Protein AF-A0A382NPD2-F1 (afdb_monomer)

Nearest PDB structures (foldseek):
  1ri6-assembly1_A  TM=6.360E-01  e=8.029E-08  Escherichia coli
  6nau-assembly3_C  TM=6.199E-01  e=8.963E-08  Klebsiella pneumoniae subsp. pneumoniae
  3hfq-assembly2_B  TM=6.779E-01  e=2.059E-06  Lactiplantibacillus plantarum
  7ris-assembly1_A  TM=6.131E-01  e=1.141E-04  Rhodopseudomonas palustris CGA009
  7z6e-assembly3_C  TM=4.929E-01  e=5.319E-04  Caenorhabditis elegans

Structure (mmCIF, N/CA/C/O backbone):
data_AF-A0A382NPD2-F1
#
_entry.id   AF-A0A382NPD2-F1
#
loop_
_atom_site.group_PDB
_atom_site.id
_atom_site.type_symbol
_atom_site.label_atom_id
_atom_site.label_alt_id
_atom_site.label_comp_id
_atom_site.label_asym_id
_atom_site.label_entity_id
_atom_site.label_seq_id
_atom_site.pdbx_PDB_ins_code
_atom_site.Cartn_x
_atom_site.Cartn_y
_atom_site.Cartn_z
_atom_site.occupancy
_atom_site.B_iso_or_equiv
_atom_site.auth_seq_id
_atom_site.auth_comp_id
_atom_site.auth_asym_id
_atom_site.auth_atom_id
_atom_site.pdbx_PDB_model_num
ATOM 1 N N . GLU A 1 1 ? -0.348 -14.320 -13.546 1.00 90.12 1 GLU A N 1
ATOM 2 C CA . GLU A 1 1 ? -1.748 -14.194 -13.097 1.00 90.12 1 GLU A CA 1
ATOM 3 C C . GLU A 1 1 ? -2.179 -15.489 -12.434 1.00 90.12 1 GLU A C 1
ATOM 5 O O . GLU A 1 1 ? -2.033 -16.556 -13.030 1.00 90.12 1 GLU A O 1
ATOM 10 N N . TYR A 1 2 ? -2.687 -15.373 -11.212 1.00 90.50 2 TYR A N 1
ATOM 11 C CA . TYR A 1 2 ? -3.294 -16.459 -10.455 1.00 90.50 2 TYR A CA 1
ATOM 12 C C . TYR A 1 2 ? -4.687 -16.011 -10.015 1.00 90.50 2 TYR A C 1
ATOM 14 O O . TYR A 1 2 ? -4.859 -14.849 -9.654 1.00 90.50 2 TYR A O 1
ATOM 22 N N . SER A 1 3 ? -5.660 -16.918 -10.012 1.00 92.38 3 SER A N 1
ATOM 23 C CA . SER A 1 3 ? -6.970 -16.681 -9.399 1.00 92.38 3 SER A CA 1
ATOM 24 C C . SER A 1 3 ? -7.126 -17.518 -8.138 1.00 92.38 3 SER A C 1
ATOM 26 O O . SER A 1 3 ? -6.886 -18.727 -8.177 1.00 92.38 3 SER A O 1
ATOM 28 N N . LEU 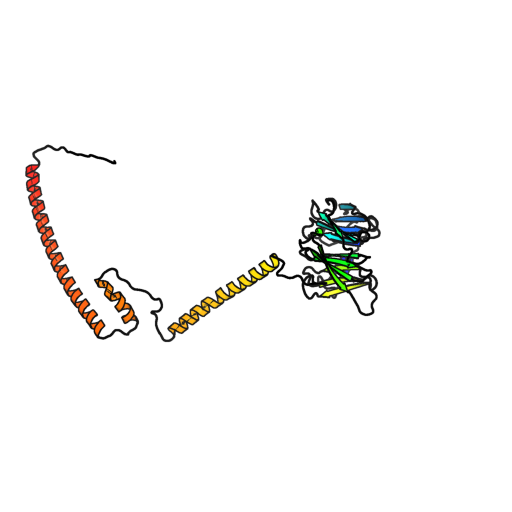A 1 4 ? -7.582 -16.889 -7.057 1.00 92.12 4 LEU A N 1
ATOM 29 C CA . LEU A 1 4 ? -7.992 -17.560 -5.827 1.00 92.12 4 LEU A CA 1
ATOM 30 C C . LEU A 1 4 ? -9.518 -17.692 -5.824 1.00 92.12 4 LEU A C 1
ATOM 32 O O . LEU A 1 4 ? -10.224 -16.738 -6.149 1.00 92.12 4 LEU A O 1
ATOM 36 N N . SER A 1 5 ? -10.036 -18.854 -5.426 1.00 92.75 5 SER A N 1
ATOM 37 C CA . SER A 1 5 ? -11.487 -19.053 -5.263 1.00 92.75 5 SER A CA 1
ATOM 38 C C . SER A 1 5 ? -12.101 -18.236 -4.116 1.00 92.75 5 SER A C 1
ATOM 40 O O . SER A 1 5 ? -13.294 -17.936 -4.153 1.00 92.75 5 SER A O 1
ATOM 42 N N . VAL A 1 6 ? -11.288 -17.850 -3.127 1.00 91.44 6 VAL A N 1
ATOM 43 C CA . VAL A 1 6 ? -11.625 -16.910 -2.051 1.00 91.44 6 VAL A CA 1
ATOM 44 C C . VAL A 1 6 ? -10.492 -15.885 -1.964 1.00 91.44 6 VAL A C 1
ATOM 46 O O . VAL A 1 6 ? -9.323 -16.250 -1.864 1.00 91.44 6 VAL A O 1
ATOM 49 N N . GLY A 1 7 ? -10.815 -14.592 -2.054 1.00 89.44 7 GLY A N 1
ATOM 50 C CA . GLY A 1 7 ? -9.806 -13.528 -2.042 1.00 89.44 7 GLY A CA 1
ATOM 51 C C . GLY A 1 7 ? -9.024 -13.491 -0.726 1.00 89.44 7 GLY A C 1
ATOM 52 O O . GLY A 1 7 ? -9.628 -13.549 0.342 1.00 89.44 7 GLY A O 1
ATOM 53 N N . PHE A 1 8 ? -7.695 -13.370 -0.811 1.00 87.69 8 PHE A N 1
ATOM 54 C CA . PHE A 1 8 ? -6.777 -13.368 0.341 1.00 87.69 8 PHE A CA 1
ATOM 55 C C . PHE A 1 8 ? -6.897 -14.610 1.254 1.00 87.69 8 PHE A C 1
ATOM 57 O O . PHE A 1 8 ? -6.737 -14.517 2.472 1.00 87.69 8 PHE A O 1
ATOM 64 N N . ASP A 1 9 ? -7.179 -15.771 0.660 1.00 89.12 9 ASP A N 1
ATOM 65 C CA . ASP A 1 9 ? -7.129 -17.086 1.304 1.00 89.12 9 ASP A CA 1
ATOM 66 C C . ASP A 1 9 ? -6.344 -18.062 0.412 1.00 89.12 9 ASP A C 1
ATOM 68 O O . ASP A 1 9 ? -6.851 -18.566 -0.600 1.00 89.12 9 ASP A O 1
ATOM 72 N N . LEU A 1 10 ? -5.088 -18.307 0.796 1.00 87.38 10 LEU A N 1
ATOM 73 C CA . LEU A 1 10 ? -4.167 -19.208 0.094 1.00 87.38 10 LEU A CA 1
ATOM 74 C C . LEU A 1 10 ? -4.476 -20.696 0.332 1.00 87.38 10 LEU A C 1
ATOM 76 O O . LEU A 1 10 ? -3.960 -21.542 -0.395 1.00 87.38 10 LEU A O 1
ATOM 80 N N . SER A 1 11 ? -5.341 -21.027 1.300 1.00 89.00 11 SER A N 1
ATOM 81 C CA . SER A 1 11 ? -5.859 -22.390 1.485 1.00 89.00 11 SER A CA 1
ATOM 82 C C . SER A 1 11 ? -7.007 -22.724 0.521 1.00 89.00 11 SER A C 1
ATOM 84 O O . SER A 1 11 ? -7.358 -23.894 0.339 1.00 89.00 11 SER A O 1
ATOM 86 N N . SER A 1 12 ? -7.578 -21.702 -0.125 1.00 89.94 12 SER A N 1
ATOM 87 C CA . SER A 1 12 ? -8.581 -21.853 -1.176 1.00 89.94 12 SER A CA 1
ATOM 88 C C . SER A 1 12 ? -7.957 -22.351 -2.493 1.00 89.94 12 SER A C 1
ATOM 90 O O . SER A 1 12 ? -6.740 -22.424 -2.650 1.00 89.94 12 SER A O 1
ATOM 92 N N . THR A 1 13 ? -8.779 -22.704 -3.485 1.00 93.06 13 THR A N 1
ATOM 93 C CA . THR A 1 13 ? -8.275 -23.142 -4.796 1.00 93.06 13 THR A CA 1
ATOM 94 C C . THR A 1 13 ? -7.518 -22.012 -5.497 1.00 93.06 13 THR A C 1
ATOM 96 O O . THR A 1 13 ? -8.133 -21.070 -6.005 1.00 93.06 13 THR A O 1
ATOM 99 N N . VAL A 1 14 ? -6.192 -22.145 -5.581 1.00 92.38 14 VAL A N 1
ATOM 100 C CA . VAL A 1 14 ? -5.304 -21.300 -6.390 1.00 92.38 14 VAL A CA 1
ATOM 101 C C . VAL A 1 14 ? -5.156 -21.911 -7.785 1.00 92.38 14 VAL A C 1
ATOM 103 O O . VAL A 1 14 ? -4.762 -23.066 -7.929 1.00 92.38 14 VAL A O 1
ATOM 106 N N . THR A 1 15 ? -5.456 -21.142 -8.832 1.00 94.00 15 THR A N 1
ATOM 107 C CA . THR A 1 15 ? -5.275 -21.566 -10.233 1.00 94.00 15 THR A CA 1
ATOM 108 C C . THR A 1 15 ? -4.282 -20.650 -10.936 1.00 94.00 15 THR A C 1
ATOM 110 O O . THR A 1 15 ? -4.496 -19.441 -10.997 1.00 94.00 15 THR A O 1
ATOM 113 N N . ALA A 1 16 ? -3.213 -21.219 -11.497 1.00 93.19 16 ALA A N 1
ATOM 114 C CA . ALA A 1 16 ? -2.320 -20.509 -12.410 1.00 93.19 16 ALA A CA 1
ATOM 115 C C . ALA A 1 16 ? -3.027 -20.310 -13.758 1.00 93.19 16 ALA A C 1
ATOM 117 O O . ALA A 1 16 ? -3.374 -21.290 -14.417 1.00 93.19 16 ALA A O 1
ATOM 118 N N . LEU A 1 17 ? -3.259 -19.056 -14.159 1.00 93.00 17 LEU A N 1
ATOM 119 C CA . LEU A 1 17 ? -4.013 -18.744 -15.378 1.00 93.00 17 LEU A CA 1
ATOM 120 C C . LEU A 1 17 ? -3.091 -18.493 -16.571 1.00 93.00 17 LEU A C 1
ATOM 122 O O . LEU A 1 17 ? -3.205 -19.165 -17.595 1.00 93.00 17 LEU A O 1
ATOM 126 N N . ARG A 1 18 ? -2.169 -17.529 -16.447 1.00 90.19 18 ARG A N 1
ATOM 127 C CA . ARG A 1 18 ? -1.201 -17.177 -17.501 1.00 90.19 18 ARG A CA 1
ATOM 128 C C . ARG A 1 18 ? -0.021 -16.363 -16.971 1.00 90.19 18 ARG A C 1
ATOM 130 O O . ARG A 1 18 ? -0.047 -15.859 -15.844 1.00 90.19 18 ARG A O 1
ATOM 137 N N . LEU A 1 19 ? 0.990 -16.196 -17.818 1.00 89.94 19 LEU A N 1
ATOM 138 C CA . LEU A 1 19 ? 2.183 -15.386 -17.577 1.00 89.94 19 LEU A CA 1
ATOM 139 C C . LEU A 1 19 ? 2.265 -14.260 -18.618 1.00 89.94 19 LEU A C 1
ATOM 141 O O . LEU A 1 19 ? 2.031 -14.507 -19.800 1.00 89.94 19 LEU A O 1
ATOM 145 N N . LEU A 1 20 ? 2.621 -13.051 -18.180 1.00 89.50 20 LEU A N 1
ATOM 146 C CA . LEU A 1 20 ? 3.110 -11.990 -19.059 1.00 89.50 20 LEU A CA 1
ATOM 147 C C . LEU A 1 20 ? 4.633 -12.130 -19.139 1.00 89.50 20 LEU A C 1
ATOM 149 O O . LEU A 1 20 ? 5.322 -11.977 -18.133 1.00 89.50 20 LEU A O 1
ATOM 153 N N . ASP A 1 21 ? 5.146 -12.466 -20.319 1.00 90.12 21 ASP A N 1
ATOM 154 C CA . ASP A 1 21 ? 6.585 -12.504 -20.578 1.00 90.12 21 ASP A CA 1
ATOM 155 C C . ASP A 1 21 ? 7.113 -11.080 -20.801 1.00 90.12 21 ASP A C 1
ATOM 157 O O . ASP A 1 21 ? 6.645 -10.377 -21.696 1.00 90.12 21 ASP A O 1
ATOM 161 N N . VAL A 1 22 ? 8.095 -10.686 -19.989 1.00 93.00 22 VAL A N 1
ATOM 162 C CA . VAL A 1 22 ? 8.752 -9.369 -20.014 1.00 93.00 22 VAL A CA 1
ATOM 163 C C . VAL A 1 22 ? 10.250 -9.456 -20.339 1.00 93.00 22 VAL A C 1
ATOM 165 O O . VAL A 1 22 ? 10.972 -8.477 -20.171 1.00 93.00 22 VAL A O 1
ATOM 168 N N . SER A 1 23 ? 10.746 -10.610 -20.804 1.00 93.25 23 SER A N 1
ATOM 169 C CA . SER A 1 23 ? 12.184 -10.829 -21.065 1.00 93.25 23 SER A CA 1
ATOM 170 C C . SER A 1 23 ? 12.775 -9.911 -22.148 1.00 93.25 23 SER A C 1
ATOM 172 O O . SER A 1 23 ? 13.961 -9.581 -22.098 1.00 93.25 23 SER A O 1
ATOM 174 N N . ASP A 1 24 ? 11.944 -9.427 -23.080 1.00 91.44 24 ASP A N 1
ATOM 175 C CA . ASP A 1 24 ? 12.330 -8.411 -24.073 1.00 91.44 24 ASP A CA 1
ATOM 176 C C . ASP A 1 24 ? 12.556 -7.024 -23.436 1.00 91.44 24 ASP A C 1
ATOM 178 O O . ASP A 1 24 ? 13.234 -6.175 -24.016 1.00 91.44 24 ASP A O 1
ATOM 182 N N . GLN A 1 25 ? 11.960 -6.774 -22.264 1.00 93.75 25 GLN A N 1
ATOM 183 C CA . GLN A 1 25 ? 12.044 -5.518 -21.523 1.00 93.75 25 GLN A CA 1
ATOM 184 C C . GLN A 1 25 ? 13.139 -5.562 -20.453 1.00 93.75 25 GLN A C 1
ATOM 186 O O . GLN A 1 25 ? 13.976 -4.663 -20.424 1.00 93.75 25 GLN A O 1
ATOM 191 N N . ASP A 1 26 ? 13.153 -6.578 -19.585 1.00 95.62 26 ASP A N 1
ATOM 192 C CA . ASP A 1 26 ? 14.136 -6.738 -18.505 1.00 95.62 26 ASP A CA 1
ATOM 193 C C . ASP A 1 26 ? 14.255 -8.217 -18.091 1.00 95.62 26 ASP A C 1
ATOM 195 O O . ASP A 1 26 ? 13.250 -8.889 -17.865 1.00 95.62 26 ASP A O 1
ATOM 199 N N . ASN A 1 27 ? 15.482 -8.732 -17.958 1.00 96.50 27 ASN A N 1
ATOM 200 C CA . ASN A 1 27 ? 15.727 -10.128 -17.555 1.00 96.50 27 ASN A CA 1
ATOM 201 C C . ASN A 1 27 ? 15.839 -10.317 -16.029 1.00 96.50 27 ASN A C 1
ATOM 203 O O . ASN A 1 27 ? 16.164 -11.407 -15.562 1.00 96.50 27 ASN A O 1
ATOM 207 N N . ALA A 1 28 ? 15.608 -9.262 -15.247 1.00 96.00 28 ALA A N 1
ATOM 208 C CA . ALA A 1 28 ? 15.578 -9.271 -13.790 1.00 96.00 28 ALA A CA 1
ATOM 209 C C . ALA A 1 28 ? 14.438 -8.370 -13.254 1.00 96.00 28 ALA A C 1
ATOM 211 O O . ALA A 1 28 ? 14.712 -7.373 -12.574 1.00 96.00 28 ALA A O 1
ATOM 212 N N . PRO A 1 29 ? 13.157 -8.687 -13.534 1.00 96.25 29 PRO A N 1
ATOM 213 C CA . PRO A 1 29 ? 12.037 -8.043 -12.848 1.00 96.25 29 PRO A CA 1
ATOM 214 C C . PRO A 1 29 ? 12.140 -8.259 -11.327 1.00 96.25 29 PRO A C 1
ATOM 216 O O . PRO A 1 29 ? 12.717 -9.247 -10.867 1.00 96.25 29 PRO A O 1
ATOM 219 N N . GLN A 1 30 ? 11.632 -7.315 -10.537 1.00 95.81 30 GLN A N 1
ATOM 220 C CA . GLN A 1 30 ? 11.713 -7.339 -9.067 1.00 95.81 30 GLN A CA 1
ATOM 221 C C . GLN A 1 30 ? 10.355 -7.187 -8.387 1.00 95.81 30 GLN A C 1
ATOM 223 O O . GLN A 1 30 ? 10.093 -7.870 -7.408 1.00 95.81 30 GLN A O 1
ATOM 228 N N . ASP A 1 31 ? 9.494 -6.312 -8.906 1.00 97.12 31 ASP A N 1
ATOM 229 C CA . ASP A 1 31 ? 8.204 -6.001 -8.291 1.00 97.12 31 ASP A CA 1
ATOM 230 C C . ASP A 1 31 ? 7.161 -5.692 -9.369 1.00 97.12 31 ASP A C 1
ATOM 232 O O . ASP A 1 31 ? 7.496 -5.328 -10.504 1.00 97.12 31 ASP A O 1
ATOM 236 N N . VAL A 1 32 ? 5.894 -5.833 -8.994 1.00 96.12 32 VAL A N 1
ATOM 237 C CA . VAL A 1 32 ? 4.730 -5.567 -9.832 1.00 96.12 32 VAL A CA 1
ATOM 238 C C . VAL A 1 32 ? 3.725 -4.718 -9.059 1.00 96.12 32 VAL A C 1
ATOM 240 O O . VAL A 1 32 ? 3.455 -4.945 -7.882 1.00 96.12 32 VAL A O 1
ATOM 243 N N . ALA A 1 33 ? 3.152 -3.727 -9.730 1.00 97.06 33 ALA A N 1
ATOM 244 C CA . ALA A 1 33 ? 2.100 -2.886 -9.180 1.00 97.06 33 ALA A CA 1
ATOM 245 C C . ALA A 1 33 ? 0.977 -2.700 -10.203 1.00 97.06 33 ALA A C 1
ATOM 247 O O . ALA A 1 33 ? 1.165 -2.912 -11.400 1.00 97.06 33 ALA A O 1
ATOM 248 N N . PHE A 1 34 ? -0.182 -2.264 -9.723 1.00 97.12 34 PHE A N 1
ATOM 249 C CA . PHE A 1 34 ? -1.299 -1.827 -10.553 1.00 97.12 34 PHE A CA 1
ATOM 250 C C . PHE A 1 34 ? -1.685 -0.396 -10.177 1.00 97.12 34 PHE A C 1
ATOM 252 O O . PHE A 1 34 ? -1.371 0.068 -9.077 1.00 97.12 34 PHE A O 1
ATOM 259 N N . ASN A 1 35 ? -2.379 0.296 -11.076 1.00 97.94 35 ASN A N 1
ATOM 260 C CA . ASN A 1 35 ? -3.116 1.506 -10.721 1.00 97.94 35 ASN A CA 1
ATOM 261 C C . ASN A 1 35 ? -4.398 1.155 -9.933 1.00 97.94 35 ASN A C 1
ATOM 263 O O . ASN A 1 35 ? -4.765 -0.015 -9.793 1.00 97.94 35 ASN A O 1
ATOM 267 N N . SER A 1 36 ? -5.091 2.170 -9.412 1.00 96.50 36 SER A N 1
ATOM 268 C CA . SER A 1 36 ? -6.242 1.992 -8.512 1.00 96.50 36 SER A CA 1
ATOM 269 C C . SER A 1 36 ? -7.437 1.242 -9.115 1.00 96.50 36 SER A C 1
ATOM 271 O O . SER A 1 36 ? -8.172 0.603 -8.367 1.00 96.50 36 SER A O 1
ATOM 273 N N . ASP A 1 37 ? -7.634 1.290 -10.436 1.00 97.00 37 ASP A N 1
ATOM 274 C CA . ASP A 1 37 ? -8.706 0.565 -11.136 1.00 97.00 37 ASP A CA 1
ATOM 275 C C . ASP A 1 37 ? -8.251 -0.757 -11.784 1.00 97.00 37 ASP A C 1
ATOM 277 O O . ASP A 1 37 ? -9.066 -1.457 -12.383 1.00 97.00 37 ASP A O 1
ATOM 281 N N . GLY A 1 38 ? -6.967 -1.111 -11.669 1.00 96.25 38 GLY A N 1
ATOM 282 C CA . GLY A 1 38 ? -6.400 -2.335 -12.229 1.00 96.25 38 GLY A CA 1
ATOM 283 C C . GLY A 1 38 ? -6.241 -2.356 -13.750 1.00 96.25 38 GLY A C 1
ATOM 284 O O . GLY A 1 38 ? -5.914 -3.415 -14.283 1.00 96.25 38 GLY A O 1
ATOM 285 N N . THR A 1 39 ? -6.473 -1.250 -14.464 1.00 96.25 39 THR A N 1
ATOM 286 C CA . THR A 1 39 ? -6.344 -1.172 -15.935 1.00 96.25 39 THR A CA 1
ATOM 287 C C . THR A 1 39 ? -4.925 -0.884 -16.430 1.00 96.25 39 THR A C 1
ATOM 289 O O . THR A 1 39 ? -4.683 -0.909 -17.634 1.00 96.25 39 THR A O 1
ATOM 292 N N . VAL A 1 40 ? -3.959 -0.651 -15.538 1.00 96.94 40 VAL A N 1
ATOM 293 C CA . VAL A 1 40 ? -2.534 -0.532 -15.878 1.00 96.94 40 VAL A CA 1
ATOM 294 C C . VAL A 1 40 ? -1.709 -1.403 -14.940 1.00 96.94 40 VAL A C 1
ATOM 296 O O . VAL A 1 40 ? -1.822 -1.282 -13.720 1.00 96.94 40 VAL A O 1
ATOM 299 N N . ILE A 1 41 ? -0.849 -2.245 -15.516 1.00 97.12 41 ILE A N 1
ATOM 300 C CA . ILE A 1 41 ? 0.172 -3.015 -14.798 1.00 97.12 41 ILE A CA 1
ATOM 301 C C . ILE A 1 41 ? 1.545 -2.361 -14.982 1.00 97.12 41 ILE A C 1
ATOM 303 O O . ILE A 1 41 ? 1.927 -1.989 -16.092 1.00 97.12 41 ILE A O 1
ATOM 307 N N . PHE A 1 42 ? 2.296 -2.256 -13.889 1.00 98.12 42 PHE A N 1
ATOM 308 C CA . PHE A 1 42 ? 3.659 -1.735 -13.831 1.00 98.12 42 PHE A CA 1
ATOM 309 C C . PHE A 1 42 ? 4.606 -2.855 -13.406 1.00 98.12 42 PHE A C 1
ATOM 311 O O . PHE A 1 42 ? 4.368 -3.494 -12.383 1.00 98.12 42 PHE A O 1
ATOM 318 N N . VAL A 1 43 ? 5.698 -3.066 -14.140 1.00 97.81 43 VAL A N 1
ATOM 319 C CA . VAL A 1 43 ? 6.762 -4.016 -13.779 1.00 97.81 43 VAL A CA 1
ATOM 320 C C . VAL A 1 43 ? 8.066 -3.261 -13.567 1.00 97.81 43 VAL A C 1
ATOM 322 O O . VAL A 1 43 ? 8.507 -2.502 -14.432 1.00 97.81 43 VAL A O 1
ATOM 325 N N . LEU A 1 44 ? 8.692 -3.479 -12.413 1.00 98.31 44 LEU A N 1
ATOM 326 C CA . LEU A 1 44 ? 9.970 -2.885 -12.038 1.00 98.31 44 LEU A CA 1
ATOM 327 C C . LEU A 1 44 ? 11.128 -3.794 -12.470 1.00 98.31 44 LEU A C 1
ATOM 329 O O . LEU A 1 44 ? 11.332 -4.857 -11.887 1.00 98.31 44 LEU A O 1
ATOM 333 N N . GLY A 1 45 ? 11.897 -3.369 -13.471 1.00 97.88 45 GLY A N 1
ATOM 334 C CA . GLY A 1 45 ? 13.083 -4.063 -13.972 1.00 97.88 45 GLY A CA 1
ATOM 335 C C . GLY A 1 45 ? 14.382 -3.586 -13.317 1.00 97.88 45 GLY A C 1
ATOM 336 O O . GLY A 1 45 ? 14.658 -2.382 -13.255 1.00 97.88 45 GLY A O 1
ATOM 337 N N . LYS A 1 46 ? 15.206 -4.522 -12.829 1.00 96.56 46 LYS A N 1
ATOM 338 C CA . LYS A 1 46 ? 16.516 -4.234 -12.218 1.00 96.56 46 LYS A CA 1
ATOM 339 C C . LYS A 1 46 ? 17.638 -4.129 -13.233 1.00 96.56 46 LYS A C 1
ATOM 341 O O . LYS A 1 46 ? 18.529 -3.307 -13.019 1.00 96.56 46 LYS A O 1
ATOM 346 N N . GLN A 1 47 ? 17.632 -4.948 -14.286 1.00 95.88 47 GLN A N 1
ATOM 347 C CA . GLN A 1 47 ? 18.728 -4.996 -15.259 1.00 95.88 47 GLN A CA 1
ATOM 348 C C . GLN A 1 47 ? 18.883 -3.647 -15.969 1.00 95.88 47 GLN A C 1
ATOM 350 O O . GLN A 1 47 ? 19.988 -3.118 -16.070 1.00 95.88 47 GLN A O 1
ATOM 355 N N . ASN A 1 48 ? 17.755 -3.078 -16.387 1.00 95.50 48 ASN A N 1
ATOM 356 C CA . ASN A 1 48 ? 17.646 -1.813 -17.103 1.00 95.50 48 ASN A CA 1
ATOM 357 C C . ASN A 1 48 ? 17.171 -0.660 -16.202 1.00 95.50 48 ASN A C 1
ATOM 359 O O . ASN A 1 48 ? 16.951 0.451 -16.689 1.00 95.50 48 ASN A O 1
ATOM 363 N N . ALA A 1 49 ? 17.024 -0.907 -14.892 1.00 96.38 49 ALA A N 1
ATOM 364 C CA . ALA A 1 49 ? 16.692 0.087 -13.870 1.00 96.38 49 ALA A CA 1
ATOM 365 C C . ALA A 1 49 ? 15.498 0.985 -14.260 1.00 96.38 49 ALA A C 1
ATOM 367 O O . ALA A 1 49 ? 15.570 2.220 -14.196 1.00 96.38 49 ALA A O 1
ATOM 368 N N . SER A 1 50 ? 14.420 0.347 -14.719 1.00 97.81 50 SER A N 1
ATOM 369 C CA . SER A 1 50 ? 13.285 0.992 -15.383 1.00 97.81 50 SER A CA 1
ATOM 370 C C . SER A 1 50 ? 11.952 0.378 -14.960 1.00 97.81 50 SER A C 1
ATOM 372 O O . SER A 1 50 ? 11.878 -0.801 -14.627 1.00 97.81 50 SER A O 1
ATOM 374 N N . ILE A 1 51 ? 10.892 1.183 -14.992 1.00 98.44 51 ILE A N 1
ATOM 375 C CA . ILE A 1 51 ? 9.502 0.731 -14.884 1.00 98.44 51 ILE A CA 1
ATOM 376 C C . ILE A 1 51 ? 8.941 0.591 -16.294 1.00 98.44 51 ILE A C 1
ATOM 378 O O . ILE A 1 51 ? 9.087 1.507 -17.105 1.00 98.44 51 ILE A O 1
ATOM 382 N N . TYR A 1 52 ? 8.279 -0.527 -16.558 1.00 97.88 52 TYR A N 1
ATOM 383 C CA . TYR A 1 52 ? 7.559 -0.804 -17.795 1.00 97.88 52 TYR A CA 1
ATOM 384 C C . TYR A 1 52 ? 6.066 -0.860 -17.487 1.00 97.88 52 TYR A C 1
ATOM 386 O O . TYR A 1 52 ? 5.672 -1.522 -16.526 1.00 97.88 52 TYR A O 1
ATOM 394 N N . SER A 1 53 ? 5.252 -0.162 -18.274 1.00 97.12 53 SER A N 1
ATOM 395 C CA . SER A 1 53 ? 3.811 -0.036 -18.036 1.00 97.12 53 SER A CA 1
ATOM 396 C C . SER A 1 53 ? 3.021 -0.590 -19.215 1.00 97.12 53 SER A C 1
ATOM 398 O O . SER A 1 53 ? 3.280 -0.185 -20.350 1.00 97.12 53 SER A O 1
ATOM 400 N N . TRP A 1 54 ? 2.020 -1.436 -18.959 1.00 95.88 54 TRP A N 1
ATOM 401 C CA . TRP A 1 54 ? 1.088 -1.931 -19.980 1.00 95.88 54 TRP A CA 1
ATOM 402 C C . TRP A 1 54 ? -0.363 -1.620 -19.625 1.00 95.88 54 TRP A C 1
ATOM 404 O O . TRP A 1 54 ? -0.761 -1.751 -18.467 1.00 95.88 54 TRP A O 1
ATOM 414 N N . SER A 1 55 ? -1.160 -1.258 -20.629 1.00 95.00 55 SER A N 1
ATOM 415 C CA . SER A 1 55 ? -2.614 -1.132 -20.489 1.00 95.00 55 SER A CA 1
ATOM 416 C C . SER A 1 55 ? -3.301 -2.496 -20.551 1.00 95.00 55 SER A C 1
ATOM 418 O O . SER A 1 55 ? -2.991 -3.310 -21.419 1.00 95.00 55 SER A O 1
ATOM 420 N N . LEU A 1 56 ? -4.284 -2.712 -19.683 1.00 93.94 56 LEU A N 1
ATOM 421 C CA . LEU A 1 56 ? -5.128 -3.900 -19.627 1.00 93.94 56 LEU A CA 1
ATOM 422 C C . LEU A 1 56 ? -6.539 -3.550 -20.102 1.00 93.94 56 LEU A C 1
ATOM 424 O O . LEU A 1 56 ? -7.142 -2.581 -19.643 1.00 93.94 56 LEU A O 1
ATOM 428 N N . SER A 1 57 ? -7.087 -4.358 -21.013 1.00 92.38 57 SER A N 1
ATOM 429 C CA . SER A 1 57 ? -8.449 -4.151 -21.533 1.00 92.38 57 SER A CA 1
ATOM 430 C C . SER A 1 57 ? -9.544 -4.420 -20.490 1.00 92.38 57 SER A C 1
ATOM 432 O O . SER A 1 57 ? -10.650 -3.894 -20.598 1.00 92.38 57 SER A O 1
ATOM 434 N N . THR A 1 58 ? -9.226 -5.240 -19.485 1.00 93.25 58 THR A N 1
ATOM 435 C CA . THR A 1 58 ? -10.072 -5.602 -18.346 1.00 93.25 58 THR A CA 1
ATOM 436 C C . THR A 1 58 ? -9.214 -5.543 -17.084 1.00 93.25 58 THR A C 1
ATOM 438 O O . THR A 1 58 ? -8.073 -6.002 -17.094 1.00 93.25 58 THR A O 1
ATOM 441 N N . ALA A 1 59 ? -9.746 -4.966 -16.006 1.00 95.00 59 ALA A N 1
ATOM 442 C CA . ALA A 1 59 ? -9.013 -4.763 -14.759 1.00 95.00 59 ALA A CA 1
ATOM 443 C C . ALA A 1 59 ? -8.422 -6.073 -14.204 1.00 95.00 59 ALA A C 1
ATOM 445 O O . ALA A 1 59 ? -9.143 -7.060 -14.050 1.00 95.00 59 ALA A O 1
ATOM 446 N N . TYR A 1 60 ? -7.124 -6.058 -13.886 1.00 91.69 60 TYR A N 1
ATOM 447 C CA . TYR A 1 60 ? -6.334 -7.176 -13.339 1.00 91.69 60 TYR A CA 1
ATOM 448 C C . TYR A 1 60 ? -6.244 -8.456 -14.199 1.00 91.69 60 TYR A C 1
ATOM 450 O O . TYR A 1 60 ? -5.567 -9.405 -13.799 1.00 91.69 60 TYR A O 1
ATOM 458 N N . ASP A 1 61 ? -6.866 -8.494 -15.379 1.00 92.00 61 ASP A N 1
ATOM 459 C CA . ASP A 1 61 ? -6.819 -9.628 -16.305 1.00 92.00 61 ASP A CA 1
ATOM 460 C C . ASP A 1 61 ? -5.690 -9.429 -17.324 1.00 92.00 61 ASP A C 1
ATOM 462 O O . ASP A 1 61 ? -5.660 -8.438 -18.055 1.00 92.00 61 ASP A O 1
ATOM 466 N N . LEU A 1 62 ? -4.762 -10.388 -17.407 1.00 92.00 62 LEU A N 1
ATOM 467 C CA . LEU A 1 62 ? -3.687 -10.367 -18.401 1.00 92.00 62 LEU A CA 1
ATOM 468 C C . LEU A 1 62 ? -4.114 -11.012 -19.733 1.00 92.00 62 LEU A C 1
ATOM 470 O O . LEU A 1 62 ? -3.272 -11.262 -20.602 1.00 92.00 62 LEU A O 1
ATOM 474 N N . SER A 1 63 ? -5.403 -11.329 -19.920 1.00 87.75 63 SER A N 1
ATOM 475 C CA . SER A 1 63 ? -5.915 -11.850 -21.188 1.00 87.75 63 SER A CA 1
ATOM 476 C C . SER A 1 63 ? -5.710 -10.846 -22.326 1.00 87.75 63 SER A C 1
ATOM 478 O O . SER A 1 63 ? -6.038 -9.666 -22.238 1.00 87.75 63 SER A O 1
ATOM 480 N N . GLY A 1 64 ? -5.111 -11.329 -23.416 1.00 80.19 64 GLY A N 1
ATOM 481 C CA . GLY A 1 64 ? -4.849 -10.515 -24.603 1.00 80.19 64 GLY A CA 1
ATOM 482 C C . GLY A 1 64 ? -3.711 -9.497 -24.480 1.00 80.19 64 GLY A C 1
ATOM 483 O O . GLY A 1 64 ? -3.455 -8.826 -25.471 1.00 80.19 64 GLY A O 1
ATOM 484 N N . VAL A 1 65 ? -3.003 -9.399 -23.345 1.00 87.00 65 VAL A N 1
ATOM 485 C CA . VAL A 1 65 ? -1.877 -8.459 -23.202 1.00 87.00 65 VAL A CA 1
ATOM 486 C C . VAL A 1 65 ? -0.720 -8.866 -24.109 1.00 87.00 65 VAL A C 1
ATOM 488 O O . VAL A 1 65 ? -0.063 -9.892 -23.917 1.00 87.00 65 VAL A O 1
ATOM 491 N N . HIS A 1 66 ? -0.434 -8.024 -25.090 1.00 81.25 66 HIS A N 1
ATOM 492 C CA . HIS A 1 66 ? 0.690 -8.138 -25.996 1.00 81.25 66 HIS A CA 1
ATOM 493 C C . HIS A 1 66 ? 1.858 -7.288 -25.491 1.00 81.25 66 HIS A C 1
ATOM 495 O O . HIS A 1 66 ? 1.834 -6.060 -25.585 1.00 81.25 66 HIS A O 1
ATOM 501 N N . LYS A 1 67 ? 2.938 -7.959 -25.057 1.00 74.12 67 LYS A N 1
ATOM 502 C CA . LYS A 1 67 ? 4.153 -7.349 -24.474 1.00 74.12 67 LYS A CA 1
ATOM 503 C C . LYS A 1 67 ? 4.765 -6.172 -25.253 1.00 74.12 67 LYS A C 1
ATOM 505 O O . LYS A 1 67 ? 5.458 -5.356 -24.654 1.00 74.12 67 LYS A O 1
ATOM 510 N N . THR A 1 68 ? 4.504 -6.053 -26.557 1.00 76.00 68 THR A N 1
ATOM 511 C CA . THR A 1 68 ? 4.959 -4.930 -27.398 1.00 76.00 68 THR A CA 1
ATOM 512 C C . THR A 1 68 ? 3.860 -3.916 -27.727 1.00 76.00 68 THR A C 1
ATOM 514 O O . THR A 1 68 ? 4.142 -2.723 -27.737 1.00 76.00 68 THR A O 1
ATOM 517 N N . ASN A 1 69 ? 2.632 -4.360 -28.022 1.00 80.31 69 ASN A N 1
ATOM 518 C CA . ASN A 1 69 ? 1.581 -3.473 -28.544 1.00 80.31 69 ASN A CA 1
ATOM 519 C C . ASN A 1 69 ? 0.874 -2.685 -27.437 1.00 80.31 69 ASN A C 1
ATOM 521 O O . ASN A 1 69 ? 0.481 -1.547 -27.673 1.00 80.31 69 ASN A O 1
ATOM 525 N N . ASP A 1 70 ? 0.745 -3.281 -26.251 1.00 86.75 70 ASP A N 1
ATOM 526 C CA . ASP A 1 70 ? 0.056 -2.671 -25.110 1.00 86.75 70 ASP A CA 1
ATOM 527 C C . ASP A 1 70 ? 1.034 -1.981 -24.144 1.00 86.75 70 ASP A C 1
ATOM 529 O O . ASP A 1 70 ? 0.623 -1.502 -23.090 1.00 86.75 70 ASP A O 1
ATOM 533 N N . LEU A 1 71 ? 2.332 -1.939 -24.483 1.00 91.81 71 LEU A N 1
ATOM 534 C CA . LEU A 1 71 ? 3.360 -1.215 -23.732 1.00 91.81 71 LEU A CA 1
ATOM 535 C C . LEU A 1 71 ? 3.142 0.291 -23.923 1.00 91.81 71 LEU A C 1
ATOM 537 O O . LEU A 1 71 ? 3.425 0.835 -24.991 1.00 91.81 71 LEU A O 1
ATOM 541 N N . ILE A 1 72 ? 2.668 0.967 -22.879 1.00 93.69 72 ILE A N 1
ATOM 542 C CA . ILE A 1 72 ? 2.336 2.397 -22.923 1.00 93.69 72 ILE A CA 1
ATOM 543 C C . ILE A 1 72 ? 3.498 3.299 -22.490 1.00 93.69 72 ILE A C 1
ATOM 545 O O . ILE A 1 72 ? 3.571 4.442 -22.938 1.00 93.69 72 ILE A O 1
ATOM 549 N N . ALA A 1 73 ? 4.422 2.812 -21.651 1.00 94.50 73 ALA A N 1
ATOM 550 C CA . ALA A 1 73 ? 5.573 3.596 -21.197 1.00 94.50 73 ALA A CA 1
ATOM 551 C C . ALA A 1 73 ? 6.763 2.737 -20.735 1.00 94.50 73 ALA A C 1
ATOM 553 O O . ALA A 1 73 ? 6.590 1.659 -20.169 1.00 94.50 73 ALA A O 1
ATOM 554 N N . THR A 1 74 ? 7.969 3.298 -20.887 1.00 96.69 74 THR A N 1
ATOM 555 C CA . THR A 1 74 ? 9.203 2.841 -20.230 1.00 96.69 74 THR A CA 1
ATOM 556 C C . THR A 1 74 ? 9.833 4.029 -19.511 1.00 96.69 74 THR A C 1
ATOM 558 O O . THR A 1 74 ? 10.178 5.027 -20.144 1.00 96.69 74 THR A O 1
ATOM 561 N N . THR A 1 75 ? 10.004 3.932 -18.195 1.00 97.50 75 THR A N 1
ATOM 562 C CA . THR A 1 75 ? 10.497 5.022 -17.345 1.00 97.50 75 THR A CA 1
ATOM 563 C C . THR A 1 75 ? 11.752 4.605 -16.592 1.00 97.50 75 THR A C 1
ATOM 565 O O . THR A 1 75 ? 11.680 3.804 -15.664 1.00 97.50 75 THR A O 1
ATOM 568 N N . ALA A 1 76 ? 12.894 5.218 -16.907 1.00 97.31 76 ALA A N 1
ATOM 569 C CA . ALA A 1 76 ? 14.115 5.042 -16.123 1.00 97.31 76 ALA A CA 1
ATOM 570 C C . ALA A 1 76 ? 13.944 5.592 -14.693 1.00 97.31 76 ALA A C 1
ATOM 572 O O . ALA A 1 76 ? 13.468 6.721 -14.504 1.00 97.31 76 ALA A O 1
ATOM 573 N N . ILE A 1 77 ? 14.358 4.800 -13.699 1.00 95.50 77 ILE A N 1
ATOM 574 C CA . ILE A 1 77 ? 14.298 5.135 -12.266 1.00 95.50 77 ILE A CA 1
ATOM 575 C C . ILE A 1 77 ? 15.648 5.016 -11.540 1.00 95.50 77 ILE A C 1
ATOM 577 O O . ILE A 1 77 ? 15.728 5.348 -10.366 1.00 95.50 77 ILE A O 1
ATOM 581 N N . GLY A 1 78 ? 16.728 4.595 -12.207 1.00 92.00 78 GLY A N 1
ATOM 582 C CA . GLY A 1 78 ? 18.079 4.566 -11.623 1.00 92.00 78 GLY A CA 1
ATOM 583 C C . GLY A 1 78 ? 18.411 3.289 -10.835 1.00 92.00 78 GLY A C 1
ATOM 584 O O . GLY A 1 78 ? 17.527 2.540 -10.422 1.00 92.00 78 GLY A O 1
ATOM 585 N N . ALA A 1 79 ? 19.709 3.022 -10.679 1.00 92.19 79 ALA A N 1
ATOM 586 C CA . ALA A 1 79 ? 20.267 1.687 -10.441 1.00 92.19 79 ALA A CA 1
ATOM 587 C C . ALA A 1 79 ? 19.737 0.920 -9.209 1.00 92.19 79 ALA A C 1
ATOM 589 O O . ALA A 1 79 ? 19.370 1.498 -8.190 1.00 92.19 79 ALA A O 1
ATOM 590 N N . ASN A 1 80 ? 19.779 -0.414 -9.320 1.00 95.06 80 ASN A N 1
ATOM 591 C CA . ASN A 1 80 ? 19.426 -1.407 -8.295 1.00 95.06 80 ASN A CA 1
ATOM 592 C C . ASN A 1 80 ? 18.098 -1.145 -7.537 1.00 95.06 80 ASN A C 1
ATOM 594 O O . ASN A 1 80 ? 18.099 -1.088 -6.301 1.00 95.06 80 ASN A O 1
ATOM 598 N N . PRO A 1 81 ? 16.968 -1.003 -8.256 1.00 97.44 81 PRO A N 1
ATOM 599 C CA . PRO A 1 81 ? 15.650 -1.015 -7.635 1.00 97.44 81 PRO A CA 1
ATOM 600 C C . PRO A 1 81 ? 15.326 -2.389 -7.028 1.00 97.44 81 PRO A C 1
ATOM 602 O O . PRO A 1 81 ? 15.900 -3.411 -7.422 1.00 97.44 81 PRO A O 1
ATOM 605 N N . ARG A 1 82 ? 14.383 -2.394 -6.084 1.00 97.12 82 ARG A N 1
ATOM 606 C CA . ARG A 1 82 ? 13.873 -3.593 -5.407 1.00 97.12 82 ARG A CA 1
ATOM 607 C C . ARG A 1 82 ? 12.357 -3.657 -5.351 1.00 97.12 82 ARG A C 1
ATOM 609 O O . ARG A 1 82 ? 11.789 -4.618 -5.840 1.00 97.12 82 ARG A O 1
ATOM 616 N N . ALA A 1 83 ? 11.723 -2.597 -4.867 1.00 97.94 83 ALA A N 1
ATOM 617 C CA . ALA A 1 83 ? 10.273 -2.508 -4.767 1.00 97.94 83 ALA A CA 1
ATOM 618 C C . ALA A 1 83 ? 9.746 -1.210 -5.391 1.00 97.94 83 ALA A C 1
ATOM 620 O O . ALA A 1 83 ? 10.433 -0.186 -5.384 1.00 97.94 83 ALA A O 1
ATOM 621 N N . LEU A 1 84 ? 8.526 -1.280 -5.917 1.00 98.31 84 LEU A N 1
ATOM 622 C CA . LEU A 1 84 ? 7.721 -0.210 -6.497 1.00 98.31 84 LEU A CA 1
ATOM 623 C C . LEU A 1 84 ? 6.374 -0.195 -5.776 1.00 98.31 84 LEU A C 1
ATOM 625 O O . LEU A 1 84 ? 5.642 -1.186 -5.791 1.00 98.31 84 LEU A O 1
ATOM 629 N N . LYS A 1 85 ? 6.014 0.942 -5.186 1.00 98.38 85 LYS A N 1
ATOM 630 C CA . LYS A 1 85 ? 4.673 1.167 -4.632 1.00 98.38 85 LYS A CA 1
ATOM 631 C C . LYS A 1 85 ? 4.151 2.538 -5.050 1.00 98.38 85 LYS A C 1
ATOM 633 O O . LYS A 1 85 ? 4.929 3.442 -5.342 1.00 98.38 85 LYS A O 1
ATOM 638 N N . PHE A 1 86 ? 2.834 2.684 -5.067 1.00 98.69 86 PHE A N 1
ATOM 639 C CA . PHE A 1 86 ? 2.143 3.962 -5.223 1.00 98.69 86 PHE A CA 1
ATOM 640 C C . PHE A 1 86 ? 1.295 4.209 -3.975 1.00 98.69 86 PHE A C 1
ATOM 642 O O . PHE A 1 86 ? 0.907 3.252 -3.301 1.00 98.69 86 PHE A O 1
ATOM 649 N N . ASN A 1 87 ? 0.981 5.467 -3.675 1.00 98.25 87 ASN A N 1
ATOM 650 C CA . ASN A 1 87 ? -0.075 5.774 -2.710 1.00 98.25 87 ASN A CA 1
ATOM 651 C C . ASN A 1 87 ? -1.482 5.560 -3.345 1.00 98.25 87 ASN A C 1
ATOM 653 O O . ASN A 1 87 ? -1.588 5.397 -4.566 1.00 98.25 87 ASN A O 1
ATOM 657 N N . PRO A 1 88 ? -2.577 5.553 -2.556 1.00 96.94 88 PRO A N 1
ATOM 658 C CA . PRO A 1 88 ? -3.918 5.197 -3.042 1.00 96.94 88 PRO A CA 1
ATOM 659 C C . PRO A 1 88 ? -4.527 6.120 -4.108 1.00 96.94 88 PRO A C 1
ATOM 661 O O . PRO A 1 88 ? -5.428 5.691 -4.824 1.00 96.94 88 PRO A O 1
ATOM 664 N N . ASP A 1 89 ? -4.067 7.370 -4.219 1.00 97.94 89 ASP A N 1
ATOM 665 C CA . ASP A 1 89 ? -4.493 8.306 -5.273 1.00 97.94 89 ASP A CA 1
ATOM 666 C C . ASP A 1 89 ? -3.534 8.349 -6.480 1.00 97.94 89 ASP A C 1
ATOM 668 O O . ASP A 1 89 ? -3.808 9.036 -7.464 1.00 97.94 89 ASP A O 1
ATOM 672 N N . GLY A 1 90 ? -2.418 7.614 -6.420 1.00 98.38 90 GLY A N 1
ATOM 673 C CA . GLY A 1 90 ? -1.403 7.544 -7.467 1.00 98.38 90 GLY A CA 1
ATOM 674 C C . GLY A 1 90 ? -0.555 8.803 -7.649 1.00 98.38 90 GLY A C 1
ATOM 675 O O . GLY A 1 90 ? 0.242 8.837 -8.585 1.00 98.38 90 GLY A O 1
ATOM 676 N N . THR A 1 91 ? -0.698 9.835 -6.812 1.00 98.62 91 THR A N 1
ATOM 677 C CA . THR A 1 91 ? 0.092 11.081 -6.904 1.00 98.62 91 THR A CA 1
ATOM 678 C C . THR A 1 91 ? 1.506 10.952 -6.338 1.00 98.62 91 THR A C 1
ATOM 680 O O . THR A 1 91 ? 2.335 11.838 -6.553 1.00 98.62 91 THR A O 1
ATOM 683 N N . LYS A 1 92 ? 1.820 9.845 -5.655 1.00 98.75 92 LYS A N 1
ATOM 684 C CA . LYS A 1 92 ? 3.163 9.501 -5.182 1.00 98.75 92 LYS A CA 1
ATOM 685 C C . LYS A 1 92 ? 3.573 8.099 -5.617 1.00 98.75 92 LYS A C 1
ATOM 687 O O . LYS A 1 92 ? 2.776 7.163 -5.589 1.00 98.75 92 LYS A O 1
ATOM 692 N N . MET A 1 93 ? 4.849 7.957 -5.956 1.00 98.81 93 MET A N 1
ATOM 693 C CA . MET A 1 93 ? 5.507 6.698 -6.298 1.00 98.81 93 MET A CA 1
ATOM 694 C C . MET A 1 93 ? 6.750 6.514 -5.426 1.00 98.81 93 MET A C 1
ATOM 696 O O . MET A 1 93 ? 7.536 7.442 -5.266 1.00 98.81 93 MET A O 1
ATOM 700 N N . PHE A 1 94 ? 6.951 5.310 -4.902 1.00 98.75 94 PHE A N 1
ATOM 701 C CA . PHE A 1 94 ? 8.032 4.962 -3.986 1.00 98.75 94 PHE A CA 1
ATOM 702 C C . PHE A 1 94 ? 8.889 3.863 -4.603 1.00 98.75 94 PHE A C 1
ATOM 704 O O . PHE A 1 94 ? 8.356 2.827 -5.013 1.00 98.75 94 PHE A O 1
ATOM 711 N N . ILE A 1 95 ? 10.205 4.074 -4.644 1.00 98.62 95 ILE A N 1
ATOM 712 C CA . ILE A 1 95 ? 11.180 3.090 -5.122 1.00 98.62 95 ILE A CA 1
ATOM 713 C C . ILE A 1 95 ? 12.136 2.725 -3.991 1.00 98.62 95 ILE A C 1
ATOM 715 O O . ILE A 1 95 ? 12.882 3.572 -3.503 1.00 98.62 95 ILE A O 1
ATOM 719 N N . LEU A 1 96 ? 12.165 1.446 -3.620 1.00 98.38 96 LEU A N 1
ATOM 720 C CA . LEU A 1 96 ? 13.187 0.912 -2.721 1.00 98.38 96 LEU A CA 1
ATOM 721 C C . LEU A 1 96 ? 14.481 0.660 -3.504 1.00 98.38 96 LEU A C 1
ATOM 723 O O . LEU A 1 96 ? 14.465 -0.005 -4.546 1.00 98.38 96 LEU A O 1
ATOM 727 N N . LYS A 1 97 ? 15.608 1.168 -3.000 1.00 97.00 97 LYS A N 1
ATOM 728 C CA . LYS A 1 97 ? 16.940 1.023 -3.602 1.00 97.00 97 LYS A CA 1
ATOM 729 C C . LYS A 1 97 ? 17.831 0.118 -2.766 1.00 97.00 97 LYS A C 1
ATOM 731 O O . LYS A 1 97 ? 18.264 0.501 -1.683 1.00 97.00 97 LYS A O 1
ATOM 736 N N . GLY A 1 98 ? 18.194 -1.041 -3.316 1.00 94.00 98 GLY A N 1
ATOM 737 C CA . GLY A 1 98 ? 19.000 -2.032 -2.598 1.00 94.00 98 GLY A CA 1
ATOM 738 C C . GLY A 1 98 ? 20.404 -1.530 -2.234 1.00 94.00 98 GLY A C 1
ATOM 739 O O . GLY A 1 98 ? 20.814 -1.634 -1.089 1.00 94.00 98 GLY A O 1
ATOM 740 N N . THR A 1 99 ? 21.153 -0.948 -3.183 1.00 88.56 99 THR A N 1
ATOM 741 C CA . THR A 1 99 ? 22.555 -0.541 -2.922 1.00 88.56 99 THR A CA 1
ATOM 742 C C . THR A 1 99 ? 22.677 0.707 -2.053 1.00 88.56 99 THR A C 1
ATOM 744 O O . THR A 1 99 ? 23.567 0.765 -1.211 1.00 88.56 99 THR A O 1
ATOM 747 N N . SER A 1 100 ? 21.839 1.723 -2.270 1.00 93.94 100 SER A N 1
ATOM 748 C CA . SER A 1 100 ? 21.900 2.965 -1.489 1.00 93.94 100 SER A CA 1
ATOM 749 C C . SER A 1 100 ? 21.135 2.880 -0.166 1.00 93.94 100 SER A C 1
ATOM 751 O O . SER A 1 100 ? 21.307 3.768 0.663 1.00 93.94 100 SER A O 1
ATOM 753 N N . ARG A 1 101 ? 20.333 1.820 0.041 1.00 96.00 101 ARG A N 1
ATOM 754 C CA . ARG A 1 101 ? 19.469 1.605 1.217 1.00 96.00 101 ARG A CA 1
ATOM 755 C C . ARG A 1 101 ? 18.560 2.812 1.470 1.00 96.00 101 ARG A C 1
ATOM 757 O O . ARG A 1 101 ? 18.422 3.301 2.588 1.00 96.00 101 ARG A O 1
ATOM 764 N N . LEU A 1 102 ? 17.965 3.302 0.380 1.00 97.31 102 LEU A N 1
ATOM 765 C CA . LEU A 1 102 ? 17.038 4.430 0.366 1.00 97.31 102 LEU A CA 1
ATOM 766 C C . LEU A 1 102 ? 15.644 3.983 -0.064 1.00 97.31 102 LEU A C 1
ATOM 768 O O . LEU A 1 102 ? 15.506 3.167 -0.978 1.00 97.31 102 LEU A O 1
ATOM 772 N N . VAL A 1 103 ? 14.628 4.611 0.519 1.00 98.56 103 VAL A N 1
ATOM 773 C CA . VAL A 1 103 ? 13.321 4.763 -0.126 1.00 98.56 103 VAL A CA 1
ATOM 774 C C . VAL A 1 103 ? 13.315 6.122 -0.816 1.00 98.56 103 VAL A C 1
ATOM 776 O O . VAL A 1 103 ? 13.501 7.153 -0.169 1.00 98.56 103 VAL A O 1
ATOM 779 N N . GLU A 1 104 ? 13.140 6.115 -2.134 1.00 98.56 104 GLU A N 1
ATOM 780 C CA . GLU A 1 104 ? 12.996 7.314 -2.959 1.00 98.56 104 GLU A CA 1
ATOM 781 C C . GLU A 1 104 ? 11.506 7.556 -3.227 1.00 98.56 104 GLU A C 1
ATOM 783 O O . GLU A 1 104 ? 10.866 6.797 -3.956 1.00 98.56 104 GLU A O 1
ATOM 788 N N . GLU A 1 105 ? 10.951 8.607 -2.630 1.00 98.75 105 GLU A N 1
ATOM 789 C CA . GLU A 1 105 ? 9.607 9.114 -2.900 1.00 98.75 105 GLU A CA 1
ATOM 790 C C . GLU A 1 105 ? 9.642 10.106 -4.063 1.00 98.75 105 GLU A C 1
ATOM 792 O O . GLU A 1 105 ? 10.436 11.044 -4.079 1.00 98.75 105 GLU A O 1
ATOM 797 N N . TYR A 1 106 ? 8.718 9.947 -5.000 1.00 98.69 106 TYR A N 1
ATOM 798 C CA . TYR A 1 106 ? 8.518 10.812 -6.150 1.00 98.69 106 TYR A CA 1
ATOM 799 C C . TYR A 1 106 ? 7.081 11.328 -6.178 1.00 98.69 106 TYR A C 1
ATOM 801 O O . TYR A 1 106 ? 6.148 10.526 -6.175 1.00 98.69 106 TYR A O 1
ATOM 809 N N . ALA A 1 107 ? 6.890 12.643 -6.296 1.00 98.69 107 ALA A N 1
ATOM 810 C CA . ALA A 1 107 ? 5.586 13.200 -6.640 1.00 98.69 107 ALA A CA 1
ATOM 811 C C . ALA A 1 107 ? 5.350 13.058 -8.151 1.00 98.69 107 ALA A C 1
ATOM 813 O O . ALA A 1 107 ? 6.248 13.337 -8.949 1.00 98.69 107 ALA A O 1
ATOM 814 N N . LEU A 1 108 ? 4.149 12.639 -8.545 1.00 98.75 108 LEU A N 1
ATOM 815 C CA . LEU A 1 108 ? 3.715 12.505 -9.933 1.00 98.75 108 LEU A CA 1
ATOM 816 C C . LEU A 1 108 ? 2.708 13.614 -10.253 1.00 98.75 108 LEU A C 1
ATOM 818 O O . LEU A 1 108 ? 1.726 13.787 -9.530 1.00 98.75 108 LEU A O 1
ATOM 822 N N . SER A 1 109 ? 2.928 14.375 -11.331 1.00 98.56 109 SER A N 1
ATOM 823 C CA . SER A 1 109 ? 1.964 15.409 -11.748 1.00 98.56 109 SER A CA 1
ATOM 824 C C . SER A 1 109 ? 0.756 14.844 -12.504 1.00 98.56 109 SER A C 1
ATOM 826 O O . SER A 1 109 ? -0.274 15.515 -12.582 1.00 98.56 109 SER A O 1
ATOM 828 N N . THR A 1 110 ? 0.850 13.597 -12.975 1.00 98.19 110 THR A N 1
ATOM 829 C CA . THR A 1 110 ? -0.278 12.775 -13.427 1.00 98.19 110 THR A CA 1
ATOM 830 C C . THR A 1 110 ? -0.312 11.497 -12.593 1.00 98.19 110 THR A C 1
ATOM 832 O O . THR A 1 110 ? 0.685 10.778 -12.513 1.00 98.19 110 THR A O 1
ATOM 835 N N . ALA A 1 111 ? -1.456 11.206 -11.968 1.00 98.50 111 ALA A N 1
ATOM 836 C CA . ALA A 1 111 ? -1.616 10.030 -11.118 1.00 98.50 111 ALA A CA 1
ATOM 837 C C . ALA A 1 111 ? -1.290 8.732 -11.876 1.00 98.50 111 ALA A C 1
ATOM 839 O O . ALA A 1 111 ? -1.755 8.535 -12.998 1.00 98.50 111 ALA A O 1
ATOM 840 N N . TYR A 1 112 ? -0.498 7.856 -11.253 1.00 98.31 112 TYR A N 1
ATOM 841 C CA . TYR A 1 112 ? -0.016 6.596 -11.833 1.00 98.31 112 TYR A CA 1
ATOM 842 C C . TYR A 1 112 ? 0.786 6.729 -13.147 1.00 98.31 112 TYR A C 1
ATOM 844 O O . TYR A 1 112 ? 0.933 5.744 -13.867 1.00 98.31 112 TYR A O 1
ATOM 852 N N . ASP A 1 113 ? 1.369 7.896 -13.452 1.00 98.31 113 ASP A N 1
ATOM 853 C CA . ASP A 1 113 ? 2.320 8.054 -14.563 1.00 98.31 113 ASP A CA 1
ATOM 854 C C . ASP A 1 113 ? 3.760 8.315 -14.061 1.00 98.31 113 ASP A C 1
ATOM 856 O O . ASP A 1 113 ? 4.137 9.470 -13.812 1.00 98.31 113 ASP A O 1
ATOM 860 N N . PRO A 1 114 ? 4.607 7.267 -13.953 1.00 98.31 114 PRO A N 1
ATOM 861 C CA . PRO A 1 114 ? 6.016 7.387 -13.577 1.00 98.31 114 PRO A CA 1
ATOM 862 C C . PRO A 1 114 ? 6.852 8.332 -14.454 1.00 98.31 114 PRO A C 1
ATOM 864 O O . PRO A 1 114 ? 7.901 8.808 -14.002 1.00 98.31 114 PRO A O 1
ATOM 867 N N . ALA A 1 115 ? 6.435 8.618 -15.694 1.00 97.50 115 ALA A N 1
ATOM 868 C CA . ALA A 1 115 ? 7.147 9.550 -16.566 1.00 97.50 115 ALA A CA 1
ATOM 869 C C . ALA A 1 115 ? 7.018 11.004 -16.079 1.00 97.50 115 ALA A C 1
ATOM 871 O O . ALA A 1 115 ? 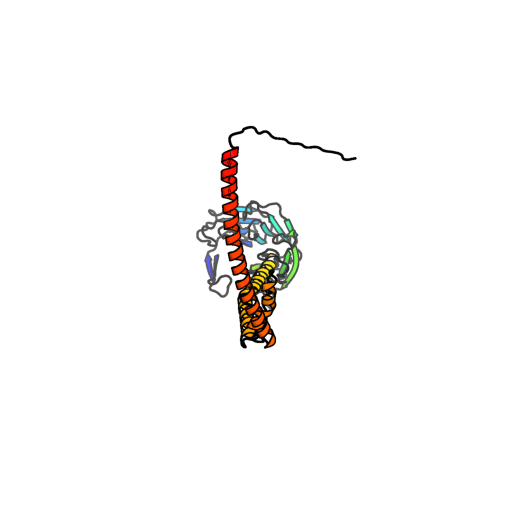7.888 11.824 -16.371 1.00 97.50 115 ALA A O 1
ATOM 872 N N . THR A 1 116 ? 5.989 11.312 -15.279 1.00 98.06 116 THR A N 1
ATOM 873 C CA . THR A 1 116 ? 5.729 12.651 -14.719 1.00 98.06 116 THR A CA 1
ATOM 874 C C . THR A 1 116 ? 6.403 12.929 -13.373 1.00 98.06 116 THR A C 1
ATOM 876 O O . THR A 1 116 ? 6.121 13.948 -12.738 1.00 98.06 116 THR A O 1
ATOM 879 N N . LYS A 1 117 ? 7.298 12.039 -12.926 1.00 98.19 117 LYS A N 1
ATOM 880 C CA . LYS A 1 117 ? 7.952 12.138 -11.617 1.00 98.19 117 LYS A CA 1
ATOM 881 C C . LYS A 1 117 ? 8.814 13.393 -11.435 1.00 98.19 117 LYS A C 1
ATOM 883 O O . LYS A 1 117 ? 9.565 13.791 -12.327 1.00 98.19 117 LYS A O 1
ATOM 888 N N . SER A 1 118 ? 8.747 13.971 -10.237 1.00 97.31 118 SER A N 1
ATOM 889 C CA . SER A 1 118 ? 9.613 15.055 -9.764 1.00 97.31 118 SER A CA 1
ATOM 890 C C . SER A 1 118 ? 11.052 14.588 -9.474 1.00 97.31 118 SER A C 1
ATOM 892 O O . SER A 1 118 ? 11.407 13.425 -9.666 1.00 97.31 118 SER A O 1
ATOM 894 N N . SER A 1 119 ? 11.892 15.481 -8.940 1.00 97.50 119 SER A N 1
ATOM 895 C CA . SER A 1 119 ? 13.033 15.058 -8.109 1.00 97.50 119 SER A CA 1
ATOM 896 C C . SER A 1 119 ? 12.533 14.276 -6.890 1.00 97.50 119 SER A C 1
ATOM 898 O O . SER A 1 119 ? 11.424 14.545 -6.420 1.00 97.50 119 SER A O 1
ATOM 900 N N . SER A 1 120 ? 13.333 13.344 -6.369 1.00 97.19 120 SER A N 1
ATOM 901 C CA . SER A 1 120 ? 12.927 12.523 -5.228 1.00 97.19 120 SER A CA 1
ATOM 902 C C . SER A 1 120 ? 13.166 13.183 -3.867 1.00 97.19 120 SER A C 1
ATOM 904 O O . SER A 1 120 ? 14.133 13.925 -3.671 1.00 97.19 120 SER A O 1
ATOM 906 N N . THR A 1 121 ? 12.301 12.845 -2.915 1.00 98.19 121 THR A N 1
ATOM 907 C CA . THR A 1 121 ? 12.534 12.966 -1.473 1.00 98.19 121 THR A CA 1
ATOM 908 C C . THR A 1 121 ? 13.026 11.609 -0.979 1.00 98.19 121 THR A C 1
ATOM 910 O O . THR A 1 121 ? 12.405 10.591 -1.270 1.00 98.19 121 THR A O 1
ATOM 913 N N . ASN A 1 122 ? 14.140 11.565 -0.250 1.00 97.75 122 ASN A N 1
ATOM 914 C CA . ASN A 1 122 ? 14.788 10.301 0.106 1.00 97.75 122 ASN A CA 1
ATOM 915 C C . ASN A 1 122 ? 14.786 10.084 1.620 1.00 97.75 122 ASN A C 1
ATOM 917 O O . ASN A 1 122 ? 15.134 10.996 2.370 1.00 97.75 122 ASN A O 1
ATOM 921 N N . TYR A 1 123 ? 14.502 8.854 2.048 1.00 98.50 123 TYR A N 1
ATOM 922 C CA . TYR A 1 123 ? 14.697 8.403 3.425 1.00 98.50 123 TYR A CA 1
ATOM 923 C C . TYR A 1 123 ? 15.705 7.253 3.483 1.00 98.50 123 TYR A C 1
ATOM 925 O O . TYR A 1 123 ? 15.680 6.369 2.626 1.00 98.50 123 TYR A O 1
ATOM 933 N N . SER A 1 124 ? 16.594 7.266 4.479 1.00 98.19 124 SER A N 1
ATOM 934 C CA . SER A 1 124 ? 17.573 6.195 4.696 1.00 98.19 124 SER A CA 1
ATOM 935 C C . SER A 1 124 ? 16.951 5.084 5.524 1.00 98.19 124 SER A C 1
ATOM 937 O O . SER A 1 124 ? 16.614 5.298 6.682 1.00 98.19 124 SER A O 1
ATOM 939 N N . VAL A 1 125 ? 16.863 3.885 4.955 1.00 97.94 125 VAL A N 1
ATOM 940 C CA . VAL A 1 125 ? 16.445 2.667 5.666 1.00 97.94 125 VAL A CA 1
ATOM 941 C C . VAL A 1 125 ? 17.669 1.848 6.088 1.00 97.94 125 VAL A C 1
ATOM 943 O O . VAL A 1 125 ? 17.660 0.626 6.103 1.00 97.94 125 VAL A O 1
ATOM 946 N N . SER A 1 126 ? 18.759 2.533 6.444 1.00 96.12 126 SER A N 1
ATOM 947 C CA . SER A 1 126 ? 20.023 1.937 6.904 1.00 96.12 126 SER A CA 1
ATOM 948 C C . SER A 1 126 ? 19.925 1.149 8.217 1.00 96.12 126 SER A C 1
ATOM 950 O O . SER A 1 126 ? 20.878 0.448 8.561 1.00 96.12 126 SER A O 1
ATOM 952 N N . ASP A 1 127 ? 18.808 1.296 8.930 1.00 95.62 127 ASP A N 1
ATOM 953 C CA . ASP A 1 127 ? 18.460 0.574 10.159 1.00 95.62 127 ASP A CA 1
ATOM 954 C C . ASP A 1 127 ? 17.679 -0.731 9.890 1.00 95.62 127 ASP A C 1
ATOM 956 O O . ASP A 1 127 ? 17.643 -1.596 10.758 1.00 95.62 127 ASP A O 1
ATOM 960 N N . SER A 1 128 ? 17.110 -0.892 8.685 1.00 88.44 128 SER A N 1
ATOM 961 C CA . SER A 1 128 ? 16.792 -2.211 8.107 1.00 88.44 128 SER A CA 1
ATOM 962 C C . SER A 1 128 ? 18.055 -2.811 7.494 1.00 88.44 128 SER A C 1
ATOM 964 O O . SER A 1 128 ? 18.939 -2.025 7.152 1.00 88.44 128 SER A O 1
ATOM 966 N N . GLY A 1 129 ? 18.183 -4.135 7.360 1.00 88.88 129 GLY A N 1
ATOM 967 C CA . GLY A 1 129 ? 19.433 -4.821 6.980 1.00 88.88 129 GLY A CA 1
ATOM 968 C C . GLY A 1 129 ? 20.108 -4.408 5.654 1.00 88.88 129 GLY A C 1
ATOM 969 O O . GLY A 1 129 ? 19.814 -3.387 5.015 1.00 88.88 129 GLY A O 1
ATOM 970 N N . ALA A 1 130 ? 21.158 -5.123 5.258 1.00 91.25 130 ALA A N 1
ATOM 971 C CA . ALA A 1 130 ? 21.958 -4.772 4.085 1.00 91.25 130 ALA A CA 1
ATOM 972 C C . ALA A 1 130 ? 21.304 -5.188 2.756 1.00 91.25 130 ALA A C 1
ATOM 974 O O . ALA A 1 130 ? 21.559 -4.550 1.727 1.00 91.25 130 ALA A O 1
ATOM 975 N N . TRP A 1 131 ? 20.500 -6.251 2.748 1.00 93.12 131 TRP A N 1
ATOM 976 C CA . TRP A 1 131 ? 19.952 -6.906 1.560 1.00 93.12 131 TRP A CA 1
ATOM 977 C C . TRP A 1 131 ? 18.439 -6.730 1.485 1.00 93.12 131 TRP A C 1
ATOM 979 O O . TRP A 1 131 ? 17.647 -7.645 1.665 1.00 93.12 131 TRP A O 1
ATOM 989 N N . LEU A 1 132 ? 18.041 -5.509 1.153 1.00 96.00 132 LEU A N 1
ATOM 990 C CA . LEU A 1 132 ? 16.637 -5.144 1.010 1.00 96.00 132 LEU A CA 1
ATOM 991 C C . LEU A 1 132 ? 16.003 -5.857 -0.194 1.00 96.00 132 LEU A C 1
ATOM 993 O O . LEU A 1 132 ? 16.599 -5.864 -1.280 1.00 96.00 132 LEU A O 1
ATOM 997 N N . GLN A 1 133 ? 14.788 -6.385 -0.023 1.00 95.25 133 GLN A N 1
ATOM 998 C CA . GLN A 1 133 ? 14.040 -7.080 -1.078 1.00 95.25 133 GLN A CA 1
ATOM 999 C C . GLN A 1 133 ? 12.674 -6.437 -1.366 1.00 95.25 133 GLN A C 1
ATOM 1001 O O . GLN A 1 133 ? 12.390 -6.080 -2.510 1.00 95.25 133 GLN A O 1
ATOM 1006 N N . GLY A 1 134 ? 11.860 -6.210 -0.332 1.00 95.62 134 GLY A N 1
ATOM 1007 C CA . GLY A 1 134 ? 10.467 -5.764 -0.448 1.00 95.62 134 GLY A CA 1
ATOM 1008 C C . GLY A 1 134 ? 10.145 -4.490 0.338 1.00 95.62 134 GLY A C 1
ATOM 1009 O O . GLY A 1 134 ? 10.867 -4.107 1.256 1.00 95.62 134 GLY A O 1
ATOM 1010 N N . MET A 1 135 ? 9.035 -3.837 -0.017 1.00 97.56 135 MET A N 1
ATOM 1011 C CA . MET A 1 135 ? 8.502 -2.655 0.673 1.00 97.56 135 MET A CA 1
ATOM 1012 C C . MET A 1 135 ? 6.973 -2.708 0.726 1.00 97.56 135 MET A C 1
ATOM 1014 O O . MET A 1 135 ? 6.335 -3.021 -0.279 1.00 97.56 135 MET A O 1
ATOM 1018 N N . GLY A 1 136 ? 6.389 -2.327 1.860 1.00 97.31 136 GLY A N 1
ATOM 1019 C CA . GLY A 1 136 ? 4.945 -2.179 2.050 1.00 97.31 136 GLY A CA 1
ATOM 1020 C C . GLY A 1 136 ? 4.583 -0.895 2.798 1.00 97.31 136 GLY A C 1
ATOM 1021 O O . GLY A 1 136 ? 5.444 -0.241 3.380 1.00 97.31 136 GLY A O 1
ATOM 1022 N N . PHE A 1 137 ? 3.295 -0.550 2.807 1.00 97.75 137 PHE A N 1
ATOM 1023 C CA . PHE A 1 137 ? 2.731 0.554 3.592 1.00 97.75 137 PHE A CA 1
ATOM 1024 C C . PHE A 1 137 ? 1.398 0.125 4.223 1.00 97.75 137 PHE A C 1
ATOM 1026 O O . PHE A 1 137 ? 0.736 -0.777 3.702 1.00 97.75 137 PHE A O 1
ATOM 1033 N N . SER A 1 138 ? 0.982 0.786 5.307 1.00 96.06 138 SER A N 1
ATOM 1034 C CA . SER A 1 138 ? -0.417 0.744 5.761 1.00 96.06 138 SER A CA 1
ATOM 1035 C C . SER A 1 138 ? -1.341 1.466 4.770 1.00 96.06 138 SER A C 1
ATOM 1037 O O . SER A 1 138 ? -0.887 2.270 3.955 1.00 96.06 138 SER A O 1
ATOM 1039 N N . SER A 1 139 ? -2.653 1.223 4.845 1.00 93.06 139 SER A N 1
ATOM 1040 C CA . SER A 1 139 ? -3.650 1.849 3.954 1.00 93.06 139 SER A CA 1
ATOM 1041 C C . SER A 1 139 ? -3.633 3.385 3.987 1.00 93.06 139 SER A C 1
ATOM 1043 O O . SER A 1 139 ? -3.760 4.026 2.945 1.00 93.06 139 SER A O 1
ATOM 1045 N N . ASN A 1 140 ? -3.425 3.973 5.168 1.00 92.12 140 ASN A N 1
ATOM 1046 C CA . ASN A 1 140 ? -3.257 5.415 5.382 1.00 92.12 140 ASN A CA 1
ATOM 1047 C C . ASN A 1 140 ? -1.799 5.903 5.200 1.00 92.12 140 ASN A C 1
ATOM 1049 O O . ASN A 1 140 ? -1.529 7.099 5.301 1.00 92.12 140 ASN A O 1
ATOM 1053 N N . GLY A 1 141 ? -0.849 4.994 4.956 1.00 95.56 141 GLY A N 1
ATOM 1054 C CA . GLY A 1 141 ? 0.567 5.294 4.743 1.00 95.56 141 GLY A CA 1
ATOM 1055 C C . GLY A 1 141 ? 1.333 5.793 5.968 1.00 95.56 141 GLY A C 1
ATOM 1056 O O . GLY A 1 141 ? 2.447 6.284 5.794 1.00 95.56 141 GLY A O 1
ATOM 1057 N N . THR A 1 142 ? 0.774 5.714 7.182 1.00 95.19 142 THR A N 1
ATOM 1058 C CA . THR A 1 142 ? 1.468 6.108 8.427 1.00 95.19 142 THR A CA 1
ATOM 1059 C C . THR A 1 142 ? 2.410 5.029 8.961 1.00 95.19 142 THR A C 1
ATOM 1061 O O . THR A 1 142 ? 3.187 5.298 9.874 1.00 95.19 142 THR A O 1
ATOM 1064 N N . LYS A 1 143 ? 2.374 3.814 8.402 1.00 96.31 143 LYS A N 1
ATOM 1065 C CA . LYS A 1 143 ? 3.418 2.797 8.565 1.00 96.31 143 LYS A CA 1
ATOM 1066 C C . LYS A 1 143 ? 4.034 2.456 7.216 1.00 96.31 143 LYS A C 1
ATOM 1068 O O . LYS A 1 143 ? 3.321 2.339 6.220 1.00 96.31 143 LYS A O 1
ATOM 1073 N N . MET A 1 144 ? 5.346 2.263 7.212 1.00 98.38 144 MET A N 1
ATOM 1074 C CA . MET A 1 144 ? 6.134 1.740 6.100 1.00 98.38 144 MET A CA 1
ATOM 1075 C C . MET A 1 144 ? 6.897 0.512 6.592 1.00 98.38 144 MET A C 1
ATOM 1077 O O . MET A 1 144 ? 7.418 0.510 7.707 1.00 98.38 144 MET A O 1
ATOM 1081 N N . PHE A 1 145 ? 6.971 -0.517 5.758 1.00 98.31 145 PHE A N 1
ATOM 1082 C CA . PHE A 1 145 ? 7.608 -1.788 6.079 1.00 98.31 145 PHE A CA 1
ATOM 1083 C C . PHE A 1 145 ? 8.681 -2.101 5.045 1.00 98.31 145 PHE A C 1
ATOM 1085 O O . PHE A 1 145 ? 8.441 -1.902 3.852 1.00 98.31 145 PHE A O 1
ATOM 1092 N N . ILE A 1 146 ? 9.835 -2.594 5.485 1.00 98.12 146 ILE A N 1
ATOM 1093 C CA . ILE A 1 146 ? 10.949 -3.003 4.624 1.00 98.12 146 ILE A CA 1
ATOM 1094 C C . ILE A 1 146 ? 11.285 -4.460 4.923 1.00 98.12 146 ILE A C 1
ATOM 1096 O O . ILE A 1 146 ? 11.516 -4.816 6.074 1.00 98.12 146 ILE A O 1
ATOM 1100 N N . VAL A 1 147 ? 11.320 -5.286 3.880 1.00 96.88 147 VAL A N 1
ATOM 1101 C CA . VAL A 1 147 ? 11.733 -6.691 3.957 1.00 96.88 147 VAL A CA 1
ATOM 1102 C C . VAL A 1 147 ? 13.233 -6.764 3.713 1.00 96.88 147 VAL A C 1
ATOM 1104 O O . VAL A 1 147 ? 13.710 -6.289 2.672 1.00 96.88 147 VAL A O 1
ATOM 1107 N N . SER A 1 148 ? 13.949 -7.355 4.660 1.00 94.50 148 SER A N 1
ATOM 1108 C CA . SER A 1 148 ? 15.393 -7.540 4.638 1.00 94.50 148 SER A CA 1
ATOM 1109 C C . SER A 1 148 ? 15.745 -9.026 4.739 1.00 94.50 148 SER A C 1
ATOM 1111 O O . SER A 1 148 ? 15.004 -9.815 5.312 1.00 94.50 148 SER A O 1
ATOM 1113 N N . ASN A 1 149 ? 16.833 -9.414 4.081 1.00 90.38 149 ASN A N 1
ATOM 1114 C CA . ASN A 1 149 ? 17.115 -10.799 3.695 1.00 90.38 149 ASN A CA 1
ATOM 1115 C C . ASN A 1 149 ? 18.449 -11.328 4.235 1.00 90.38 149 ASN A C 1
ATOM 1117 O O . ASN A 1 149 ? 18.718 -12.518 4.164 1.00 90.38 149 ASN A O 1
ATOM 1121 N N . ASP A 1 150 ? 19.312 -10.452 4.750 1.00 89.00 150 ASP A N 1
ATOM 1122 C CA . ASP A 1 150 ? 20.525 -10.849 5.470 1.00 89.00 150 ASP A CA 1
ATOM 1123 C C . ASP A 1 150 ? 20.273 -11.136 6.961 1.00 89.00 150 ASP A C 1
ATOM 1125 O O . ASP A 1 150 ? 21.109 -11.763 7.613 1.00 89.00 150 ASP A O 1
ATOM 1129 N N . ASP A 1 151 ? 19.125 -10.695 7.474 1.00 91.00 151 ASP A N 1
ATOM 1130 C CA . ASP A 1 151 ? 18.604 -10.886 8.831 1.00 91.00 151 ASP A CA 1
ATOM 1131 C C . ASP A 1 151 ? 17.230 -11.594 8.877 1.00 91.00 151 ASP A C 1
ATOM 1133 O O . ASP A 1 151 ? 16.769 -11.920 9.966 1.00 91.00 151 ASP A O 1
ATOM 1137 N N . ASP A 1 152 ? 16.615 -11.882 7.721 1.00 91.81 152 ASP A N 1
ATOM 1138 C CA . ASP A 1 152 ? 15.271 -12.478 7.575 1.00 91.81 152 ASP A CA 1
ATOM 1139 C C . ASP A 1 152 ? 14.153 -11.724 8.338 1.00 91.81 152 ASP A C 1
ATOM 1141 O O . ASP A 1 152 ? 13.198 -12.298 8.871 1.00 91.81 152 ASP A O 1
ATOM 1145 N N . ASP A 1 153 ? 14.259 -10.393 8.349 1.00 93.56 153 ASP A N 1
ATOM 1146 C CA . ASP A 1 153 ? 13.439 -9.490 9.157 1.00 93.56 153 ASP A CA 1
ATOM 1147 C C . ASP A 1 153 ? 12.475 -8.610 8.340 1.00 93.56 153 ASP A C 1
ATOM 1149 O O . ASP A 1 153 ? 12.791 -8.070 7.270 1.00 93.56 153 ASP A O 1
ATOM 1153 N N . ILE A 1 154 ? 11.296 -8.352 8.921 1.00 96.75 154 ILE A N 1
ATOM 1154 C CA . ILE A 1 154 ? 10.400 -7.276 8.475 1.00 96.75 154 ILE A CA 1
ATOM 1155 C C . ILE A 1 154 ? 10.564 -6.069 9.402 1.00 96.75 154 ILE A C 1
ATOM 1157 O O . ILE A 1 154 ? 10.121 -6.070 10.550 1.00 96.75 154 ILE A O 1
ATOM 1161 N N . HIS A 1 155 ? 11.165 -5.002 8.885 1.00 97.50 155 HIS A N 1
ATOM 1162 C CA . HIS A 1 155 ? 11.420 -3.755 9.603 1.00 97.50 155 HIS A CA 1
ATOM 1163 C C . HIS A 1 155 ? 10.249 -2.780 9.475 1.00 97.50 155 HIS A C 1
ATOM 1165 O O . HIS A 1 155 ? 9.756 -2.541 8.374 1.00 97.50 155 HIS A O 1
ATOM 1171 N N . GLU A 1 156 ? 9.838 -2.161 10.581 1.00 98.12 156 GLU A N 1
ATOM 1172 C CA . GLU A 1 156 ? 8.725 -1.212 10.650 1.00 98.12 156 GLU A CA 1
ATOM 1173 C C . GLU A 1 156 ? 9.210 0.225 10.903 1.00 98.12 156 GLU A C 1
ATOM 1175 O O . GLU A 1 156 ? 10.060 0.491 11.758 1.00 98.12 156 GLU A O 1
ATOM 1180 N N . TYR A 1 157 ? 8.612 1.171 10.179 1.00 98.06 157 TYR A N 1
ATOM 1181 C CA . TYR A 1 157 ? 8.817 2.609 10.312 1.00 98.06 157 TYR A CA 1
ATOM 1182 C C . TYR A 1 157 ? 7.466 3.316 10.479 1.00 98.06 157 TYR A C 1
ATOM 1184 O O . TYR A 1 157 ? 6.534 3.059 9.716 1.00 98.06 157 TYR A O 1
ATOM 1192 N N . ASN A 1 158 ? 7.365 4.253 11.423 1.00 96.69 158 ASN A N 1
ATOM 1193 C CA . ASN A 1 158 ? 6.210 5.145 11.560 1.00 96.69 158 ASN A CA 1
ATOM 1194 C C . ASN A 1 158 ? 6.473 6.454 10.802 1.00 96.69 158 ASN A C 1
ATOM 1196 O O . ASN A 1 158 ? 7.511 7.085 11.007 1.00 96.69 158 ASN A O 1
ATOM 1200 N N . LEU A 1 159 ? 5.520 6.880 9.973 1.00 96.81 159 LEU A N 1
ATOM 1201 C CA . LEU A 1 159 ? 5.501 8.157 9.257 1.00 96.81 159 LEU A CA 1
ATOM 1202 C C . LEU A 1 159 ? 4.464 9.067 9.927 1.00 96.81 159 LEU A C 1
ATOM 1204 O O . LEU A 1 159 ? 3.283 8.722 9.980 1.00 96.81 159 LEU A O 1
ATOM 1208 N N . SER A 1 160 ? 4.878 10.236 10.430 1.00 94.25 160 SER A N 1
ATOM 1209 C CA . SER A 1 160 ? 3.940 11.167 11.088 1.00 94.25 160 SER A CA 1
ATOM 1210 C C . SER A 1 160 ? 2.991 11.872 10.113 1.00 94.25 160 SER A C 1
ATOM 1212 O O . SER A 1 160 ? 1.973 12.416 10.537 1.00 94.25 160 SER A O 1
ATOM 1214 N N . THR A 1 161 ? 3.322 11.867 8.820 1.00 95.25 161 THR A N 1
ATOM 1215 C CA . THR A 1 161 ? 2.429 12.253 7.725 1.00 95.25 161 THR A CA 1
ATOM 1216 C C . THR A 1 161 ? 2.340 11.075 6.760 1.00 95.25 161 THR A C 1
ATOM 1218 O O . THR A 1 161 ? 3.358 10.628 6.232 1.00 95.25 161 THR A O 1
ATOM 1221 N N . GLY A 1 162 ? 1.128 10.564 6.530 1.00 95.81 162 GLY A N 1
ATOM 1222 C CA . GLY A 1 162 ? 0.913 9.397 5.674 1.00 95.81 162 GLY A CA 1
ATOM 1223 C C . GLY A 1 162 ? 1.506 9.583 4.276 1.00 95.81 162 GLY A C 1
ATOM 1224 O O . GLY A 1 162 ? 1.290 10.617 3.641 1.00 95.81 162 GLY A O 1
ATOM 1225 N N . PHE A 1 163 ? 2.264 8.589 3.803 1.00 98.06 163 PHE A N 1
ATOM 1226 C CA . PHE A 1 163 ? 2.947 8.619 2.503 1.00 98.06 163 PHE A CA 1
ATOM 1227 C C . PHE A 1 163 ? 3.943 9.791 2.317 1.00 98.06 163 PHE A C 1
ATOM 1229 O O . PHE A 1 163 ? 4.179 10.219 1.187 1.00 98.06 163 PHE A O 1
ATOM 1236 N N . ASP A 1 164 ? 4.526 10.328 3.394 1.00 98.44 164 ASP A N 1
ATOM 1237 C CA . ASP A 1 164 ? 5.675 11.250 3.360 1.00 98.44 164 ASP A CA 1
ATOM 1238 C C . ASP A 1 164 ? 6.888 10.611 4.053 1.00 98.44 164 ASP A C 1
ATOM 1240 O O . ASP A 1 164 ? 6.997 10.601 5.286 1.00 98.44 164 ASP A O 1
ATOM 1244 N N . VAL A 1 165 ? 7.820 10.080 3.255 1.00 98.56 165 VAL A N 1
ATOM 1245 C CA . VAL A 1 165 ? 8.988 9.347 3.775 1.00 98.56 165 VAL A CA 1
ATOM 1246 C C . VAL A 1 165 ? 9.962 10.247 4.531 1.00 98.56 165 VAL A C 1
ATOM 1248 O O . VAL A 1 165 ? 10.726 9.748 5.352 1.00 98.56 165 VAL A O 1
ATOM 1251 N N . SER A 1 166 ? 9.926 11.571 4.332 1.00 98.38 166 SER A N 1
ATOM 1252 C CA . SER A 1 166 ? 10.771 12.492 5.108 1.00 98.38 166 SER A CA 1
ATOM 1253 C C . SER A 1 166 ? 10.381 12.543 6.589 1.00 98.38 166 SER A C 1
ATOM 1255 O O . SER A 1 166 ? 11.192 12.939 7.427 1.00 98.38 166 SER A O 1
ATOM 1257 N N . THR A 1 167 ? 9.164 12.093 6.915 1.00 98.19 167 TH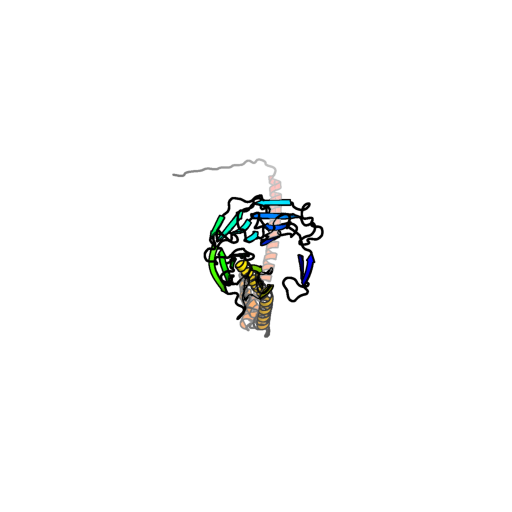R A N 1
ATOM 1258 C CA . THR A 1 167 ? 8.639 11.995 8.284 1.00 98.19 167 THR A CA 1
ATOM 1259 C C . THR A 1 167 ? 8.821 10.618 8.926 1.00 98.19 167 THR A C 1
ATOM 1261 O O . THR A 1 167 ? 8.336 10.397 10.037 1.00 98.19 167 THR A O 1
ATOM 1264 N N . ALA A 1 168 ? 9.491 9.683 8.243 1.00 98.31 168 ALA A N 1
ATOM 1265 C CA . ALA A 1 168 ? 9.670 8.324 8.734 1.00 98.31 168 ALA A CA 1
ATOM 1266 C C . ALA A 1 168 ? 10.615 8.251 9.950 1.00 98.31 168 ALA A C 1
ATOM 1268 O O . ALA A 1 168 ? 11.599 8.984 10.081 1.00 98.31 168 ALA A O 1
ATOM 1269 N N . SER A 1 169 ? 10.326 7.311 10.844 1.00 97.38 169 SER A N 1
ATOM 1270 C CA . SER A 1 169 ? 11.110 7.007 12.040 1.00 97.38 169 SER A CA 1
ATOM 1271 C C . SER A 1 169 ? 11.096 5.502 12.290 1.00 97.38 169 SER A C 1
ATOM 1273 O O . SER A 1 169 ? 10.035 4.881 12.238 1.00 97.38 169 SER A O 1
ATOM 1275 N N . TYR A 1 170 ? 12.268 4.906 12.516 1.00 97.94 170 TYR A N 1
ATOM 1276 C CA . TYR A 1 170 ? 12.389 3.465 12.747 1.00 97.94 170 TYR A CA 1
ATOM 1277 C C . TYR A 1 170 ? 11.735 3.052 14.072 1.00 97.94 170 TYR A C 1
ATOM 1279 O O . TYR A 1 170 ? 11.904 3.731 15.087 1.00 97.94 170 TYR A O 1
ATOM 1287 N N . VAL A 1 171 ? 10.990 1.945 14.050 1.00 97.19 171 VAL A N 1
ATOM 1288 C CA . VAL A 1 171 ? 10.281 1.385 15.213 1.00 97.19 171 VAL A CA 1
ATOM 1289 C C . VAL A 1 171 ? 11.002 0.149 15.744 1.00 97.19 171 VAL A C 1
ATOM 1291 O O . VAL A 1 171 ? 11.210 0.031 16.950 1.00 97.19 171 VAL A O 1
ATOM 1294 N N . GLY A 1 172 ? 11.380 -0.762 14.847 1.00 96.88 172 GLY A N 1
ATOM 1295 C CA . GLY A 1 172 ? 11.965 -2.061 15.169 1.00 96.88 172 GLY A CA 1
ATOM 1296 C C . GLY A 1 172 ? 11.726 -3.076 14.051 1.00 96.88 172 GLY A C 1
ATOM 1297 O O . GLY A 1 172 ? 11.260 -2.718 12.968 1.00 96.88 172 GLY A O 1
ATOM 1298 N N . ASN A 1 173 ? 12.023 -4.338 14.333 1.00 95.88 173 ASN A N 1
ATOM 1299 C CA . ASN A 1 173 ? 11.895 -5.478 13.430 1.00 95.88 173 ASN A CA 1
ATOM 1300 C C . ASN A 1 173 ? 10.923 -6.533 13.986 1.00 95.88 173 ASN A C 1
ATOM 1302 O O . ASN A 1 173 ? 10.697 -6.620 15.196 1.00 95.88 173 ASN A O 1
ATOM 1306 N N . TYR A 1 174 ? 10.353 -7.328 13.086 1.00 93.81 174 TYR A N 1
ATOM 1307 C CA . TYR A 1 174 ? 9.685 -8.587 13.387 1.00 93.81 174 TYR A CA 1
ATOM 1308 C C . TYR A 1 174 ? 10.515 -9.717 12.778 1.00 93.81 174 TYR A C 1
ATOM 1310 O O . TYR A 1 174 ? 10.601 -9.813 11.552 1.00 93.81 174 TYR A O 1
ATOM 1318 N N . GLU A 1 175 ? 11.082 -10.551 13.652 1.00 90.25 175 GLU A N 1
ATOM 1319 C CA . GLU A 1 175 ? 11.817 -11.763 13.284 1.00 90.25 175 GLU A CA 1
ATOM 1320 C C . GLU A 1 175 ? 10.855 -12.785 12.680 1.00 90.25 175 GLU A C 1
ATOM 1322 O O . GLU A 1 175 ? 10.047 -13.407 13.384 1.00 90.25 175 GLU A O 1
ATOM 1327 N N . VAL A 1 176 ? 10.945 -12.971 11.363 1.00 83.94 176 VAL A N 1
ATOM 1328 C CA . VAL A 1 176 ? 10.223 -14.036 10.678 1.00 83.94 176 VAL A CA 1
ATOM 1329 C C . VAL A 1 176 ? 10.994 -15.328 10.934 1.00 83.94 176 VAL A C 1
ATOM 1331 O O . VAL A 1 176 ? 11.990 -15.610 10.287 1.00 83.94 176 VAL A O 1
ATOM 1334 N N . ASN A 1 177 ? 10.577 -16.097 11.942 1.00 75.06 177 ASN A N 1
ATOM 1335 C CA . ASN A 1 177 ? 11.322 -17.274 12.393 1.00 75.06 177 ASN A CA 1
ATOM 1336 C C . ASN A 1 177 ? 10.451 -18.536 12.390 1.00 75.06 177 ASN A C 1
ATOM 1338 O O . ASN A 1 177 ? 9.581 -18.709 13.250 1.00 75.06 177 ASN A O 1
ATOM 1342 N N . THR A 1 178 ? 10.730 -19.452 11.461 1.00 71.19 178 THR A N 1
ATOM 1343 C CA . THR A 1 178 ? 10.290 -20.854 11.504 1.00 71.19 178 THR A CA 1
ATOM 1344 C C . THR A 1 178 ? 11.392 -21.724 12.137 1.00 71.19 178 THR A C 1
ATOM 1346 O O . THR A 1 178 ? 12.424 -21.978 11.513 1.00 71.19 178 THR A O 1
ATOM 1349 N N . PRO A 1 179 ? 11.212 -22.240 13.375 1.00 71.00 179 PRO A N 1
ATOM 1350 C CA . PRO A 1 179 ? 12.282 -22.926 14.100 1.00 71.00 179 PRO A CA 1
ATOM 1351 C C . PRO A 1 179 ? 12.869 -24.137 13.360 1.00 71.00 179 PRO A C 1
ATOM 1353 O O . PRO A 1 179 ? 12.239 -25.190 13.250 1.00 71.00 179 PRO A O 1
ATOM 1356 N N . GLY A 1 180 ? 14.124 -24.003 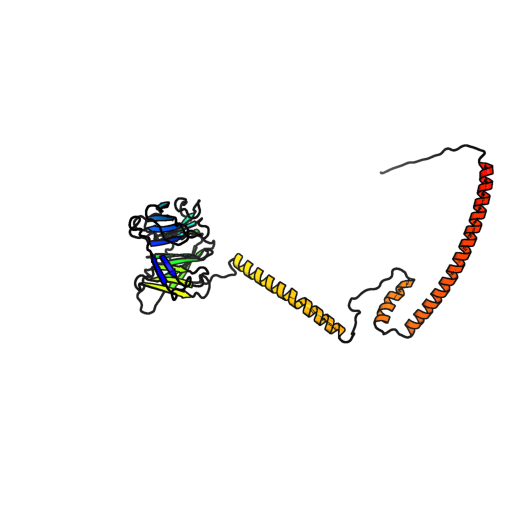12.923 1.00 68.94 180 GLY A N 1
ATOM 1357 C CA . GLY A 1 180 ? 14.865 -25.046 12.208 1.00 68.94 180 GLY A CA 1
ATOM 1358 C C . GLY A 1 180 ? 14.760 -24.991 10.679 1.00 68.94 180 GLY A C 1
ATOM 1359 O O . GLY A 1 180 ? 15.326 -25.870 10.028 1.00 68.94 180 GLY A O 1
ATOM 1360 N N . ALA A 1 181 ? 14.082 -23.989 10.115 1.00 74.12 181 ALA A N 1
ATOM 1361 C CA . ALA A 1 181 ? 14.169 -23.651 8.698 1.00 74.12 181 ALA A CA 1
ATOM 1362 C C . ALA A 1 181 ? 15.419 -22.797 8.404 1.00 74.12 181 ALA A C 1
ATOM 1364 O O . ALA A 1 181 ? 15.996 -22.178 9.299 1.00 74.12 181 ALA A O 1
ATOM 1365 N N . SER A 1 182 ? 15.835 -22.785 7.137 1.00 82.19 182 SER A N 1
ATOM 1366 C CA . SER A 1 182 ? 16.664 -21.716 6.572 1.00 82.19 182 SER A CA 1
ATOM 1367 C C . SER A 1 182 ? 15.724 -20.833 5.771 1.00 82.19 182 SER A C 1
ATOM 1369 O O . SER A 1 182 ? 14.914 -21.380 5.023 1.00 82.19 182 SER A O 1
ATOM 1371 N N . MET A 1 183 ? 15.846 -19.521 5.928 1.00 84.25 183 MET A N 1
ATOM 1372 C CA . MET A 1 183 ? 14.951 -18.546 5.312 1.00 84.25 183 MET A CA 1
ATOM 1373 C C . MET A 1 183 ? 15.722 -17.651 4.336 1.00 84.25 183 MET A C 1
ATOM 1375 O O . MET A 1 183 ? 16.955 -17.715 4.272 1.00 84.25 183 MET A O 1
ATOM 1379 N N . ASP A 1 184 ? 14.972 -16.962 3.478 1.00 90.69 184 ASP A N 1
ATOM 1380 C CA . ASP A 1 184 ? 15.459 -16.018 2.460 1.00 90.69 184 ASP A CA 1
ATOM 1381 C C . ASP A 1 184 ? 14.256 -15.163 2.039 1.00 90.69 184 ASP A C 1
ATOM 1383 O O . ASP A 1 184 ? 13.709 -15.290 0.935 1.00 90.69 184 ASP A O 1
ATOM 1387 N N . ILE A 1 185 ? 13.754 -14.347 2.973 1.00 92.56 185 ILE A N 1
ATOM 1388 C CA . ILE A 1 185 ? 12.482 -13.641 2.763 1.00 92.56 185 ILE A CA 1
ATOM 1389 C C . ILE A 1 185 ? 12.603 -12.578 1.661 1.00 92.56 185 ILE A C 1
ATOM 1391 O O . ILE A 1 185 ? 13.588 -11.842 1.561 1.00 92.56 185 ILE A O 1
ATOM 1395 N N . SER A 1 186 ? 11.587 -12.505 0.798 1.00 92.25 186 SER A N 1
ATOM 1396 C CA . SER A 1 186 ? 11.689 -11.852 -0.517 1.00 92.25 186 SER A CA 1
ATOM 1397 C C . SER A 1 186 ? 10.746 -10.667 -0.727 1.00 92.25 186 SER A C 1
ATOM 1399 O O . SER A 1 186 ? 11.102 -9.670 -1.354 1.00 92.25 186 SER A O 1
ATOM 1401 N N . ALA A 1 187 ? 9.521 -10.754 -0.224 1.00 92.19 187 ALA A N 1
ATOM 1402 C CA . ALA A 1 187 ? 8.484 -9.758 -0.442 1.00 92.19 187 ALA A CA 1
ATOM 1403 C C . ALA A 1 187 ? 7.438 -9.850 0.662 1.00 92.19 187 ALA A C 1
ATOM 1405 O O . ALA A 1 187 ? 7.322 -10.878 1.321 1.00 92.19 187 ALA A O 1
ATOM 1406 N N . MET A 1 188 ? 6.643 -8.792 0.819 1.00 94.31 188 MET A N 1
ATOM 1407 C CA . MET A 1 188 ? 5.481 -8.798 1.701 1.00 94.31 188 MET A CA 1
ATOM 1408 C C . MET A 1 188 ? 4.284 -8.099 1.058 1.00 94.31 188 MET A C 1
ATOM 1410 O O . MET A 1 188 ? 4.438 -7.177 0.253 1.00 94.31 188 MET A O 1
ATOM 1414 N N . ALA A 1 189 ? 3.088 -8.506 1.465 1.00 95.12 189 ALA A N 1
ATOM 1415 C CA . ALA A 1 189 ? 1.826 -7.864 1.135 1.00 95.12 189 ALA A CA 1
ATOM 1416 C C . ALA A 1 189 ? 0.868 -7.949 2.329 1.00 95.12 189 ALA A C 1
ATOM 1418 O O . ALA A 1 189 ? 0.990 -8.826 3.179 1.00 95.12 189 ALA A O 1
ATOM 1419 N N . PHE A 1 190 ? -0.126 -7.068 2.370 1.00 96.00 190 PHE A N 1
ATOM 1420 C CA . PHE A 1 190 ? -1.261 -7.193 3.284 1.00 96.00 190 PHE A CA 1
ATOM 1421 C C . PHE A 1 190 ? -2.527 -7.504 2.487 1.00 96.00 190 PHE A C 1
ATOM 1423 O O . PHE A 1 190 ? -2.610 -7.195 1.294 1.00 96.00 190 PHE A O 1
ATOM 1430 N N . ASN A 1 191 ? -3.537 -8.072 3.143 1.00 94.38 191 ASN A N 1
ATOM 1431 C CA . ASN A 1 191 ? -4.891 -8.026 2.598 1.00 94.38 191 ASN A CA 1
ATOM 1432 C C . ASN A 1 191 ? -5.473 -6.597 2.683 1.00 94.38 191 ASN A C 1
ATOM 1434 O O . ASN A 1 191 ? -4.897 -5.693 3.291 1.00 94.38 191 ASN A O 1
ATOM 1438 N N . SER A 1 192 ? -6.637 -6.384 2.067 1.00 89.50 192 SER A N 1
ATOM 1439 C CA . SER A 1 192 ? -7.239 -5.051 1.903 1.00 89.50 192 SER A CA 1
ATOM 1440 C C . SER A 1 192 ? -7.604 -4.317 3.200 1.00 89.50 192 SER A C 1
ATOM 1442 O O . SER A 1 192 ? -7.725 -3.097 3.169 1.00 89.50 192 SER A O 1
ATOM 1444 N N . ASP A 1 193 ? -7.811 -5.030 4.311 1.00 90.00 193 ASP A N 1
ATOM 1445 C CA . ASP A 1 193 ? -8.107 -4.442 5.629 1.00 90.00 193 ASP A CA 1
ATOM 1446 C C . ASP A 1 193 ? -6.901 -4.448 6.590 1.00 90.00 193 ASP A C 1
ATOM 1448 O O . ASP A 1 193 ? -6.997 -3.938 7.703 1.00 90.00 193 ASP A O 1
ATOM 1452 N N . GLY A 1 194 ? -5.760 -5.006 6.172 1.00 93.31 194 GLY A N 1
ATOM 1453 C CA . GLY A 1 194 ? -4.559 -5.109 6.996 1.00 93.31 194 GLY A CA 1
ATOM 1454 C C . GLY A 1 194 ? -4.648 -6.110 8.151 1.00 93.31 194 GLY A C 1
ATOM 1455 O O . GLY A 1 194 ? -3.760 -6.093 8.999 1.00 93.31 194 GLY A O 1
ATOM 1456 N N . SER A 1 195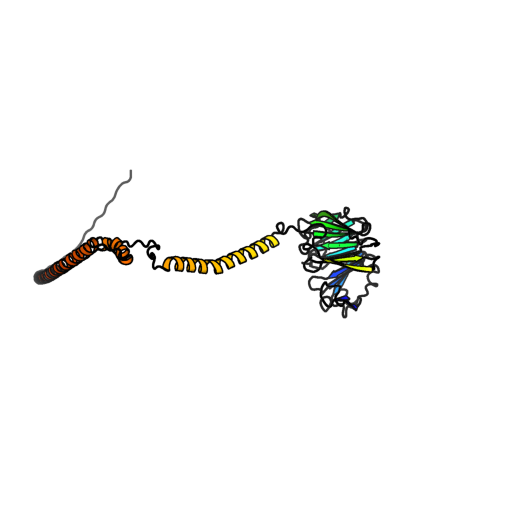 ? -5.678 -6.962 8.233 1.00 94.38 195 SER A N 1
ATOM 1457 C CA . SER A 1 195 ? -5.775 -8.026 9.252 1.00 94.38 195 SER A CA 1
ATOM 1458 C C . SER A 1 195 ? -4.910 -9.251 8.950 1.00 94.38 195 SER A C 1
ATOM 1460 O O . SER A 1 195 ? -4.623 -10.031 9.859 1.00 94.38 195 SER A O 1
ATOM 1462 N N . LYS A 1 196 ? -4.462 -9.413 7.700 1.00 95.06 196 LYS A N 1
ATOM 1463 C CA . LYS A 1 196 ? -3.499 -10.436 7.288 1.00 95.06 196 LYS A CA 1
ATOM 1464 C C . LYS A 1 196 ? -2.258 -9.820 6.658 1.00 95.06 196 LYS A C 1
ATOM 1466 O O . LYS A 1 196 ? -2.362 -8.889 5.857 1.00 95.06 196 LYS A O 1
ATOM 1471 N N . MET A 1 197 ? -1.109 -10.414 6.955 1.00 95.25 197 MET A N 1
ATOM 1472 C CA . MET A 1 197 ? 0.155 -10.208 6.253 1.00 95.25 197 MET A CA 1
ATOM 1473 C C . MET A 1 197 ? 0.535 -11.501 5.526 1.00 95.25 197 MET A C 1
ATOM 1475 O O . MET A 1 197 ? 0.295 -12.597 6.027 1.00 95.25 197 MET A O 1
ATOM 1479 N N . PHE A 1 198 ? 1.105 -11.358 4.340 1.00 94.62 198 PHE A N 1
ATOM 1480 C CA . PHE A 1 198 ? 1.696 -12.427 3.552 1.00 94.62 198 PHE A CA 1
ATOM 1481 C C . PHE A 1 198 ? 3.150 -12.063 3.300 1.00 94.62 198 PHE A C 1
ATOM 1483 O O . PHE A 1 198 ? 3.420 -10.916 2.935 1.00 94.62 198 PHE A O 1
ATOM 1490 N N . HIS A 1 199 ? 4.059 -13.020 3.420 1.00 92.81 199 HIS A N 1
ATOM 1491 C CA . HIS A 1 199 ? 5.397 -12.893 2.849 1.00 92.81 199 HIS A CA 1
ATOM 1492 C C . HIS A 1 199 ? 5.683 -14.096 1.949 1.00 92.81 199 HIS A C 1
ATOM 1494 O O . HIS A 1 199 ? 4.869 -15.012 1.879 1.00 92.81 199 HIS A O 1
ATOM 1500 N N . GLY A 1 200 ? 6.773 -14.048 1.191 1.00 92.56 200 GLY A N 1
ATOM 1501 C CA . GLY A 1 200 ? 7.253 -15.209 0.445 1.00 92.56 200 GLY A CA 1
ATOM 1502 C C . GLY A 1 200 ? 8.745 -15.403 0.651 1.00 92.56 200 GLY A C 1
ATOM 1503 O O . GLY A 1 200 ? 9.482 -14.420 0.786 1.00 92.56 200 GLY A O 1
ATOM 1504 N N . ASP A 1 201 ? 9.182 -16.652 0.623 1.00 92.25 201 ASP A N 1
ATOM 1505 C CA . ASP A 1 201 ? 10.544 -17.078 0.941 1.00 92.25 201 ASP A CA 1
ATOM 1506 C C . ASP A 1 201 ? 11.196 -17.776 -0.269 1.00 92.25 201 ASP A C 1
ATOM 1508 O O . ASP A 1 201 ? 10.606 -18.656 -0.905 1.00 92.25 201 ASP A O 1
ATOM 1512 N N . PHE A 1 202 ? 12.419 -17.371 -0.631 1.00 90.81 202 PHE A N 1
ATOM 1513 C CA . PHE A 1 202 ? 13.130 -17.918 -1.791 1.00 90.81 202 PHE A CA 1
ATOM 1514 C C . PHE A 1 202 ? 13.773 -19.301 -1.557 1.00 90.81 202 PHE A C 1
ATOM 1516 O O . PHE A 1 202 ? 14.017 -20.008 -2.538 1.00 90.81 202 PHE A O 1
ATOM 1523 N N . GLN A 1 203 ? 14.049 -19.712 -0.314 1.00 91.25 203 GLN A N 1
ATOM 1524 C CA . GLN A 1 203 ? 14.628 -21.028 0.020 1.00 91.25 203 GLN A CA 1
ATOM 1525 C C . GLN A 1 203 ? 13.541 -22.066 0.289 1.00 91.25 203 GLN A C 1
ATOM 1527 O O . GLN A 1 203 ? 13.661 -23.210 -0.158 1.00 91.25 203 GLN A O 1
ATOM 1532 N N . GLN A 1 204 ? 12.480 -21.674 0.997 1.00 89.06 204 GLN A N 1
ATOM 1533 C CA . GLN A 1 204 ? 11.313 -22.516 1.257 1.00 89.06 204 GLN A CA 1
ATOM 1534 C C . GLN A 1 204 ? 10.415 -22.638 0.005 1.00 89.06 204 GLN A C 1
ATOM 1536 O O . GLN A 1 204 ? 9.832 -23.701 -0.234 1.00 89.06 204 GLN A O 1
ATOM 1541 N N . ASN A 1 205 ? 10.425 -21.624 -0.877 1.00 90.50 205 ASN A N 1
ATOM 1542 C CA . ASN A 1 205 ? 9.687 -21.576 -2.147 1.00 90.50 205 ASN A CA 1
ATOM 1543 C C . ASN A 1 205 ? 8.160 -21.694 -1.944 1.00 90.50 205 ASN A C 1
ATOM 1545 O O . ASN A 1 205 ? 7.453 -22.437 -2.635 1.00 90.50 205 ASN A O 1
ATOM 1549 N N . ASP A 1 206 ? 7.648 -20.930 -0.989 1.00 89.31 206 ASP A N 1
ATOM 1550 C CA . ASP A 1 206 ? 6.238 -20.814 -0.640 1.00 89.31 206 ASP A CA 1
ATOM 1551 C C . ASP A 1 206 ? 5.850 -19.363 -0.281 1.00 89.31 206 ASP A C 1
ATOM 1553 O O . ASP A 1 206 ? 6.563 -18.404 -0.594 1.00 89.31 206 ASP A O 1
ATOM 1557 N N . ILE A 1 207 ? 4.618 -19.199 0.211 1.00 91.44 207 ILE A N 1
ATOM 1558 C CA . ILE A 1 207 ? 4.036 -17.924 0.637 1.00 91.44 207 ILE A CA 1
ATOM 1559 C C . ILE A 1 207 ? 3.300 -18.182 1.949 1.00 91.44 207 ILE A C 1
ATOM 1561 O O . ILE A 1 207 ? 2.266 -18.858 1.965 1.00 91.44 207 ILE A O 1
ATOM 1565 N N . GLU A 1 208 ? 3.812 -17.632 3.039 1.00 89.56 208 GLU A N 1
ATOM 1566 C CA . GLU A 1 208 ? 3.273 -17.807 4.379 1.00 89.56 208 GLU A CA 1
ATOM 1567 C C . GLU A 1 208 ? 2.240 -16.722 4.731 1.00 89.56 208 GLU A C 1
ATOM 1569 O O . GLU A 1 208 ? 2.446 -15.526 4.514 1.00 89.56 208 GLU A O 1
ATOM 1574 N N . GLU A 1 209 ? 1.109 -17.140 5.313 1.00 92.25 209 GLU A N 1
ATOM 1575 C CA . GLU A 1 209 ? 0.005 -16.268 5.736 1.00 92.25 209 GLU A CA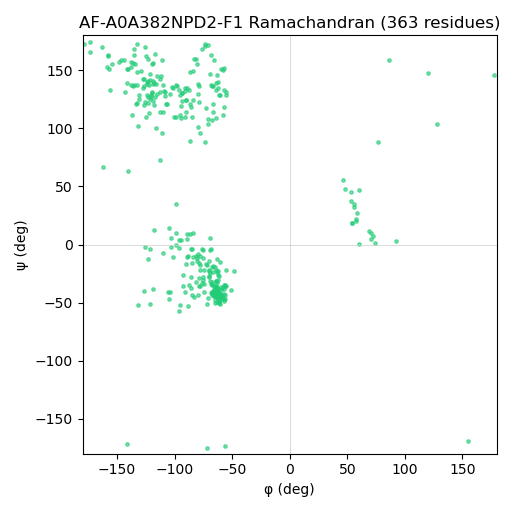 1
ATOM 1576 C C . GLU A 1 209 ? -0.008 -16.076 7.263 1.00 92.25 209 GLU A C 1
ATOM 1578 O O . GLU A 1 209 ? -0.035 -17.040 8.030 1.00 92.25 209 GLU A O 1
ATOM 1583 N N . TYR A 1 210 ? -0.081 -14.819 7.705 1.00 91.19 210 TYR A N 1
ATOM 1584 C CA . TYR A 1 210 ? -0.113 -14.407 9.107 1.00 91.19 210 TYR A CA 1
ATOM 1585 C C . TYR A 1 210 ? -1.396 -13.632 9.399 1.00 91.19 210 TYR A C 1
ATOM 1587 O O . TYR A 1 210 ? -1.677 -12.625 8.753 1.00 91.19 210 TYR A O 1
ATOM 1595 N N . THR A 1 211 ? -2.152 -14.042 10.420 1.00 94.06 211 THR A N 1
ATOM 1596 C CA . THR A 1 211 ? -3.213 -13.200 11.001 1.00 94.06 211 THR A CA 1
ATOM 1597 C C . THR A 1 211 ? -2.594 -12.249 12.022 1.00 94.06 211 THR A C 1
ATOM 1599 O O . THR A 1 211 ? -1.946 -12.700 12.967 1.00 94.06 211 THR A O 1
ATOM 1602 N N . LEU A 1 212 ? -2.807 -10.946 11.854 1.00 93.62 212 LEU A N 1
ATOM 1603 C CA . LEU A 1 212 ? -2.308 -9.919 12.766 1.00 93.62 212 LEU A CA 1
ATOM 1604 C C . LEU A 1 212 ? -3.285 -9.693 13.927 1.00 93.62 212 LEU A C 1
ATOM 1606 O O . LEU A 1 212 ? -4.501 -9.810 13.781 1.00 93.62 212 LEU A O 1
ATOM 1610 N N . SER A 1 213 ? -2.755 -9.329 15.095 1.00 92.50 213 SER A N 1
ATOM 1611 C CA . SER A 1 213 ? -3.555 -9.002 16.288 1.00 92.50 213 SER A CA 1
ATOM 1612 C C . SER A 1 213 ? -4.285 -7.654 16.183 1.00 92.50 213 SER A C 1
ATOM 1614 O O . SER A 1 213 ? -5.211 -7.385 16.949 1.00 92.50 213 SER A O 1
ATOM 1616 N N . CYS A 1 214 ? -3.858 -6.811 15.244 1.00 90.88 214 CYS A N 1
ATOM 1617 C CA . CYS A 1 214 ? -4.349 -5.468 14.962 1.00 90.88 214 CYS A CA 1
ATOM 1618 C C . CYS A 1 214 ? -3.972 -5.097 13.516 1.00 90.88 214 CYS A C 1
ATOM 1620 O O . CYS A 1 214 ? -2.982 -5.604 12.984 1.00 90.88 214 CYS A O 1
ATOM 1622 N N . TYR A 1 215 ? -4.750 -4.224 12.868 1.00 91.75 215 TYR A N 1
ATOM 1623 C CA . TYR A 1 215 ? -4.535 -3.888 11.456 1.00 91.75 215 TYR A CA 1
ATOM 1624 C C . TYR A 1 215 ? -3.148 -3.273 11.222 1.00 91.75 215 TYR A C 1
ATOM 1626 O O . TYR A 1 215 ? -2.757 -2.337 11.922 1.00 91.75 215 TYR A O 1
ATOM 1634 N N . TYR A 1 216 ? -2.408 -3.817 10.251 1.00 93.62 216 TYR A N 1
ATOM 1635 C CA . TYR A 1 216 ? -1.027 -3.435 9.915 1.00 93.62 216 TYR A CA 1
ATOM 1636 C C . TYR A 1 216 ? -0.032 -3.475 11.096 1.00 93.62 216 TYR A C 1
ATOM 1638 O O . TYR A 1 216 ? 1.031 -2.861 11.026 1.00 93.62 216 TYR A O 1
ATOM 1646 N N . GLY A 1 217 ? -0.343 -4.178 12.189 1.00 93.81 217 GLY A N 1
ATOM 1647 C CA . GLY A 1 217 ? 0.555 -4.309 13.336 1.00 93.81 217 GLY A CA 1
ATOM 1648 C C . GLY A 1 217 ? 1.533 -5.463 13.163 1.00 93.81 217 GLY A C 1
ATOM 1649 O O . GLY A 1 217 ? 1.231 -6.576 13.586 1.00 93.81 217 GLY A O 1
ATOM 1650 N N . VAL A 1 218 ? 2.689 -5.195 12.548 1.00 94.56 218 VAL A N 1
ATOM 1651 C CA . VAL A 1 218 ? 3.770 -6.185 12.383 1.00 94.56 218 VAL A CA 1
ATOM 1652 C C . VAL A 1 218 ? 4.706 -6.156 13.593 1.00 94.56 218 VAL A C 1
ATOM 1654 O O . VAL A 1 218 ? 4.908 -7.179 14.240 1.00 94.56 218 VAL A O 1
ATOM 1657 N N . VAL A 1 219 ? 5.211 -4.970 13.948 1.00 94.44 219 VAL A N 1
ATOM 1658 C CA . VAL A 1 219 ? 6.040 -4.735 15.143 1.00 94.44 219 VAL A CA 1
ATOM 1659 C C . VAL A 1 219 ? 5.234 -4.006 16.215 1.00 94.44 219 VAL A C 1
ATOM 1661 O O . VAL A 1 219 ? 5.310 -4.345 17.396 1.00 94.44 219 VAL A O 1
ATOM 1664 N N . SER A 1 220 ? 4.423 -3.017 15.821 1.00 91.25 220 SER A N 1
ATOM 1665 C CA . SER A 1 220 ? 3.566 -2.270 16.746 1.00 91.25 220 SER A CA 1
ATOM 1666 C C . SER A 1 220 ? 2.169 -2.014 16.181 1.00 91.25 220 SER A C 1
ATOM 1668 O O . SER A 1 220 ? 2.006 -1.627 15.024 1.00 91.25 220 SER A O 1
ATOM 1670 N N . CYS A 1 221 ? 1.135 -2.180 17.012 1.00 90.25 221 CYS A N 1
ATOM 1671 C CA . CYS A 1 221 ? -0.220 -1.774 16.641 1.00 90.25 221 CYS A CA 1
ATOM 1672 C C . CYS A 1 221 ? -0.304 -0.259 16.416 1.00 90.25 221 CYS A C 1
ATOM 1674 O O . CYS A 1 221 ? 0.330 0.522 17.127 1.00 90.25 221 CYS A O 1
ATOM 1676 N N . MET A 1 222 ? -1.147 0.160 15.471 1.00 79.69 222 MET A N 1
ATOM 1677 C CA . MET A 1 222 ? -1.595 1.551 15.403 1.00 79.69 222 MET A CA 1
ATOM 1678 C C . MET A 1 222 ? -2.421 1.899 16.651 1.00 79.69 222 MET A C 1
ATOM 1680 O O . MET A 1 222 ? -3.242 1.100 17.101 1.00 79.69 222 MET A O 1
ATOM 1684 N N . ASP A 1 223 ? -2.211 3.098 17.197 1.00 76.75 223 ASP A N 1
ATOM 1685 C CA . ASP A 1 223 ? -3.076 3.674 18.227 1.00 76.75 223 ASP A CA 1
ATOM 1686 C C . ASP A 1 223 ? -4.264 4.364 17.530 1.00 76.75 223 ASP A C 1
ATOM 1688 O O . ASP A 1 223 ? -4.060 5.413 16.906 1.00 76.75 223 ASP A O 1
ATOM 1692 N N . PRO A 1 224 ? -5.500 3.834 17.626 1.00 74.31 224 PRO A N 1
ATOM 1693 C CA . PRO A 1 224 ? -6.664 4.409 16.951 1.00 74.31 224 PRO A CA 1
ATOM 1694 C C . PRO A 1 224 ? -7.096 5.760 17.538 1.00 74.31 224 PRO A C 1
ATOM 1696 O O . PRO A 1 224 ? -8.017 6.384 17.023 1.00 74.31 224 PRO A O 1
ATOM 1699 N N . THR A 1 225 ? -6.471 6.224 18.626 1.00 77.81 225 THR A N 1
ATOM 1700 C CA . THR A 1 225 ? -6.672 7.581 19.154 1.00 77.81 225 THR A CA 1
ATOM 1701 C C . THR A 1 225 ? -5.725 8.614 18.539 1.00 77.81 225 THR A C 1
ATOM 1703 O O . THR A 1 225 ? -5.915 9.814 18.745 1.00 77.81 225 THR A O 1
ATOM 1706 N N . SER A 1 226 ? -4.719 8.168 17.774 1.00 74.88 226 SER A N 1
ATOM 1707 C CA . SER A 1 226 ? -3.766 9.053 17.092 1.00 74.88 226 SER A CA 1
ATOM 1708 C C . SER A 1 226 ? -4.259 9.546 15.725 1.00 74.88 226 SER A C 1
ATOM 1710 O O . SER A 1 226 ? -3.907 10.655 15.317 1.00 74.88 226 SER A O 1
ATOM 1712 N N . ASP A 1 227 ? -5.110 8.766 15.052 1.00 76.56 227 ASP A N 1
ATOM 1713 C CA . ASP A 1 227 ? -5.733 9.122 13.776 1.00 76.56 227 ASP A CA 1
ATOM 1714 C C . ASP A 1 227 ? -7.079 9.838 14.007 1.00 76.56 227 ASP A C 1
ATOM 1716 O O . ASP A 1 227 ? -7.916 9.420 14.810 1.00 76.56 227 ASP A O 1
ATOM 1720 N N . LYS A 1 228 ? -7.288 10.969 13.323 1.00 81.44 228 LYS A N 1
ATOM 1721 C CA . LYS A 1 228 ? -8.481 11.807 13.516 1.00 81.44 228 LYS A CA 1
ATOM 1722 C C . LYS A 1 228 ? -9.729 11.218 12.877 1.00 81.44 228 LYS A C 1
ATOM 1724 O O . LYS A 1 228 ? -10.818 11.475 13.390 1.00 81.44 228 LYS A O 1
ATOM 1729 N N . ASP A 1 229 ? -9.583 10.472 11.789 1.00 78.38 229 ASP A N 1
ATOM 1730 C CA . ASP A 1 229 ? -10.713 9.884 11.079 1.00 78.38 229 ASP A CA 1
ATOM 1731 C C . ASP A 1 229 ? -11.195 8.624 11.815 1.00 78.38 229 ASP A C 1
ATOM 1733 O O . ASP 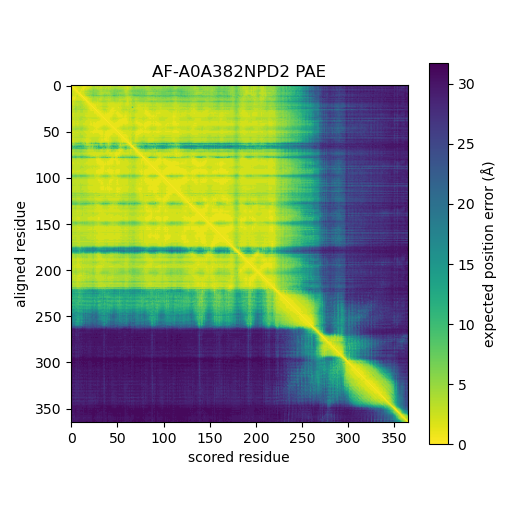A 1 229 ? -12.406 8.433 11.969 1.00 78.38 229 ASP A O 1
ATOM 1737 N N . ASP A 1 230 ? -10.274 7.849 12.405 1.00 81.38 230 ASP A N 1
ATOM 1738 C CA . ASP A 1 230 ? -10.609 6.768 13.344 1.00 81.38 230 ASP A CA 1
ATOM 1739 C C . ASP A 1 230 ? -11.340 7.306 14.584 1.00 81.38 230 ASP A C 1
ATOM 1741 O O . ASP A 1 230 ? -12.438 6.838 14.907 1.00 81.38 230 ASP A O 1
ATOM 1745 N N . VAL A 1 231 ? -10.799 8.342 15.245 1.00 85.75 231 VAL A N 1
ATOM 1746 C CA . VAL A 1 231 ? -11.466 8.999 16.387 1.00 85.75 231 VAL A CA 1
ATOM 1747 C C . VAL A 1 231 ? -12.851 9.515 15.993 1.00 85.75 231 VAL A C 1
ATOM 1749 O O . VAL A 1 231 ? -13.824 9.238 16.697 1.00 85.75 231 VAL A O 1
ATOM 1752 N N . ALA A 1 232 ? -12.982 10.205 14.856 1.00 86.50 232 ALA A N 1
ATOM 1753 C CA . ALA A 1 232 ? -14.266 10.719 14.383 1.00 86.50 232 ALA A CA 1
ATOM 1754 C C . ALA A 1 232 ? -15.276 9.596 14.083 1.00 86.50 232 ALA A C 1
ATOM 1756 O O . ALA A 1 232 ? -16.465 9.744 14.378 1.00 86.50 232 ALA A O 1
ATOM 1757 N N . SER A 1 233 ? -14.824 8.457 13.548 1.00 88.50 233 SER A N 1
ATOM 1758 C CA . SER A 1 233 ? -15.651 7.265 13.331 1.00 88.50 233 SER A CA 1
ATOM 1759 C C . SER A 1 233 ? -16.144 6.671 14.656 1.00 88.50 233 SER A C 1
ATOM 1761 O O . SER A 1 233 ? -17.346 6.438 14.827 1.00 88.50 233 SER A O 1
ATOM 1763 N N . VAL A 1 234 ? -15.249 6.506 15.638 1.00 88.19 234 VAL A N 1
ATOM 1764 C CA . VAL A 1 234 ? -15.588 6.018 16.986 1.00 88.19 234 VAL A CA 1
ATOM 1765 C C . VAL A 1 234 ? -16.560 6.967 17.694 1.00 88.19 234 VAL A C 1
ATOM 1767 O O . VAL A 1 234 ? -17.554 6.513 18.272 1.00 88.19 234 VAL A O 1
ATOM 1770 N N . GLU A 1 235 ? -16.338 8.281 17.619 1.00 92.00 235 GLU A N 1
ATOM 1771 C CA . GLU A 1 235 ? -17.248 9.293 18.165 1.00 92.00 235 GLU A CA 1
ATOM 1772 C C . GLU A 1 235 ? -18.618 9.260 17.473 1.00 92.00 235 GLU A C 1
ATOM 1774 O O . GLU A 1 235 ? -19.647 9.239 18.154 1.00 92.00 235 GLU A O 1
ATOM 1779 N N . ALA A 1 236 ? -18.667 9.180 16.140 1.00 93.94 236 ALA A N 1
ATOM 1780 C CA . ALA A 1 236 ? -19.913 9.139 15.375 1.00 93.94 236 ALA A CA 1
ATOM 1781 C C . ALA A 1 236 ? -20.750 7.884 15.676 1.00 93.94 236 ALA A C 1
ATOM 1783 O O . ALA A 1 236 ? -21.973 7.979 15.852 1.00 93.94 236 ALA A O 1
ATOM 1784 N N . GLN A 1 237 ? -20.114 6.714 15.792 1.00 93.50 237 GLN A N 1
ATOM 1785 C CA . GLN A 1 237 ? -20.781 5.477 16.211 1.00 93.50 237 GLN A CA 1
ATOM 1786 C C . GLN A 1 237 ? -21.279 5.576 17.660 1.00 93.50 237 GLN A C 1
ATOM 1788 O O . GLN A 1 237 ? -22.431 5.241 17.950 1.00 93.50 237 GLN A O 1
ATOM 1793 N N . THR A 1 238 ? -20.453 6.119 18.558 1.00 94.62 238 THR A N 1
ATOM 1794 C CA . THR A 1 238 ? -20.787 6.321 19.975 1.00 94.62 238 THR A CA 1
ATOM 1795 C C . THR A 1 238 ? -21.974 7.274 20.154 1.00 94.62 238 THR A C 1
ATOM 1797 O O . THR A 1 238 ? -22.907 6.972 20.901 1.00 94.62 238 THR A O 1
ATOM 1800 N N . GLU A 1 239 ? -22.003 8.406 19.447 1.00 95.50 239 GLU A N 1
ATOM 1801 C CA . GLU A 1 239 ? -23.126 9.351 19.469 1.00 95.50 239 GLU A CA 1
ATOM 1802 C C . GLU A 1 239 ? -24.395 8.772 18.833 1.00 95.50 239 GLU A C 1
ATOM 1804 O O . GLU A 1 239 ? -25.502 9.020 19.318 1.00 95.50 239 GLU A O 1
ATOM 1809 N N . SER A 1 240 ? -24.259 7.944 17.796 1.00 96.19 240 SER A N 1
ATOM 1810 C CA . SER A 1 240 ? -25.391 7.222 17.204 1.00 96.19 240 SER A CA 1
ATOM 1811 C C . SER A 1 240 ? -26.003 6.228 18.198 1.00 96.19 240 SER A C 1
ATOM 1813 O O . SER A 1 240 ? -27.224 6.210 18.379 1.00 96.19 240 SER A O 1
ATOM 1815 N N . ALA A 1 241 ? -25.171 5.471 18.922 1.00 94.25 241 ALA A N 1
ATOM 1816 C CA . ALA A 1 241 ? -25.615 4.563 19.977 1.00 94.25 241 ALA A CA 1
ATOM 1817 C C . ALA A 1 241 ? -26.270 5.310 21.156 1.00 94.25 241 ALA A C 1
ATOM 1819 O O . ALA A 1 241 ? -27.357 4.928 21.598 1.00 94.25 241 ALA A O 1
ATOM 1820 N N . LYS A 1 242 ? -25.679 6.423 21.624 1.00 94.50 242 LYS A N 1
ATOM 1821 C CA . LYS A 1 242 ? -26.276 7.289 22.661 1.00 94.50 242 LYS A CA 1
ATOM 1822 C C . LYS A 1 242 ? -27.658 7.797 22.246 1.00 94.50 242 LYS A C 1
ATOM 1824 O O . LYS A 1 242 ? -28.605 7.675 23.023 1.00 94.50 242 LYS A O 1
ATOM 1829 N N . LYS A 1 243 ? -27.801 8.323 21.022 1.00 93.00 243 LYS A N 1
ATOM 1830 C CA . LYS A 1 243 ? -29.091 8.797 20.487 1.00 93.00 243 LYS A CA 1
ATOM 1831 C C . LYS A 1 243 ? -30.116 7.669 20.400 1.00 93.00 243 LYS A C 1
ATOM 1833 O O . LYS A 1 243 ? -31.255 7.863 20.819 1.00 93.00 243 LYS A O 1
ATOM 1838 N N . LEU A 1 244 ? -29.727 6.482 19.928 1.00 94.62 244 LEU A N 1
ATOM 1839 C CA . LEU A 1 244 ? -30.611 5.314 19.882 1.00 94.62 244 LEU A CA 1
ATOM 1840 C C . LEU A 1 244 ? -31.123 4.935 21.282 1.00 94.62 244 LEU A C 1
ATOM 1842 O O . LEU A 1 244 ? -32.329 4.754 21.469 1.00 94.62 244 LEU A O 1
ATOM 1846 N N . ILE A 1 245 ? -30.234 4.877 22.280 1.00 90.81 245 ILE A N 1
ATOM 1847 C CA . ILE A 1 245 ? -30.593 4.589 23.678 1.00 90.81 245 ILE A CA 1
ATOM 1848 C C . ILE A 1 245 ? -31.533 5.664 24.237 1.00 90.81 245 ILE A C 1
ATOM 1850 O O . ILE A 1 245 ? -32.532 5.320 24.867 1.00 90.81 245 ILE A O 1
ATOM 1854 N N . GLN A 1 246 ? -31.275 6.949 23.979 1.00 91.75 246 GLN A N 1
ATOM 1855 C CA . GLN A 1 246 ? -32.155 8.046 24.401 1.00 91.75 246 GLN A CA 1
ATOM 1856 C C . GLN A 1 246 ? -33.550 7.932 23.765 1.00 91.75 246 GLN A C 1
ATOM 1858 O O . GLN A 1 246 ? -34.555 7.967 24.477 1.00 91.75 246 GLN A O 1
ATOM 1863 N N . HIS A 1 247 ? -33.631 7.737 22.445 1.00 91.50 247 HIS A N 1
ATOM 1864 C CA . HIS A 1 247 ? -34.900 7.670 21.714 1.00 91.50 247 HIS A CA 1
ATOM 1865 C C . HIS A 1 247 ? -35.744 6.435 22.052 1.00 91.50 247 HIS A C 1
ATOM 1867 O O . HIS A 1 247 ? -36.970 6.526 22.050 1.00 91.50 247 HIS A O 1
ATOM 1873 N N . THR A 1 248 ? -35.121 5.299 22.369 1.00 91.75 248 THR A N 1
ATOM 1874 C CA . THR A 1 248 ? -35.837 4.076 22.772 1.00 91.75 248 THR A CA 1
ATOM 1875 C C . THR A 1 248 ? -36.206 4.083 24.256 1.00 91.75 248 THR A C 1
ATOM 1877 O O . THR A 1 248 ? -37.344 3.783 24.615 1.00 91.75 248 THR A O 1
ATOM 1880 N N . THR A 1 249 ? -35.272 4.470 25.127 1.00 88.88 249 THR A N 1
ATOM 1881 C CA . THR A 1 249 ? -35.409 4.306 26.580 1.00 88.88 249 THR A CA 1
ATOM 1882 C C . THR A 1 249 ? -36.186 5.447 27.234 1.00 88.88 249 THR A C 1
ATOM 1884 O O . THR A 1 249 ? -37.058 5.190 28.066 1.00 88.88 249 THR A O 1
ATOM 1887 N N . TYR A 1 250 ? -35.931 6.713 26.871 1.00 89.94 250 TYR A N 1
ATOM 1888 C CA . TYR A 1 250 ? -36.540 7.854 27.575 1.00 89.94 250 TYR A CA 1
ATOM 1889 C C . TYR A 1 250 ? -38.075 7.891 27.456 1.00 89.94 250 TYR A C 1
ATOM 1891 O O . TYR A 1 250 ? -38.728 8.124 28.475 1.00 89.94 250 TYR A O 1
ATOM 1899 N N . PRO A 1 251 ? -38.707 7.616 26.293 1.00 88.25 251 PRO A N 1
ATOM 1900 C CA . PRO A 1 251 ? -40.168 7.561 26.205 1.00 88.25 251 PRO A CA 1
ATOM 1901 C C . PRO A 1 251 ? -40.786 6.446 27.058 1.00 88.25 251 PRO A C 1
ATOM 1903 O O . PRO A 1 251 ? -41.883 6.627 27.588 1.00 88.25 251 PRO A O 1
ATOM 1906 N N . ILE A 1 252 ? -40.092 5.311 27.213 1.00 86.00 252 ILE A N 1
ATOM 1907 C CA . ILE A 1 252 ? -40.539 4.193 28.054 1.00 86.00 252 ILE A CA 1
ATOM 1908 C C . ILE A 1 252 ? -40.421 4.572 29.531 1.00 86.00 252 ILE A C 1
ATOM 1910 O O . ILE A 1 252 ? -41.417 4.487 30.245 1.00 86.00 252 ILE A O 1
ATOM 1914 N N . LEU A 1 253 ? -39.263 5.071 29.978 1.00 85.06 253 LEU A N 1
ATOM 1915 C CA . LEU A 1 253 ? -39.066 5.514 31.364 1.00 85.06 253 LEU A CA 1
ATOM 1916 C C . LEU A 1 253 ? -40.039 6.635 31.752 1.00 85.06 253 LEU A C 1
ATOM 1918 O O . LEU A 1 253 ? -40.669 6.559 32.803 1.00 85.06 253 LEU A O 1
ATOM 1922 N N . ASN A 1 254 ? -40.248 7.625 30.879 1.00 81.56 254 ASN A N 1
ATOM 1923 C CA . ASN A 1 254 ? -41.217 8.698 31.114 1.00 81.56 254 ASN A CA 1
ATOM 1924 C C . ASN A 1 254 ? -42.655 8.165 31.230 1.00 81.56 254 ASN A C 1
ATOM 1926 O O . ASN A 1 254 ? -43.413 8.634 32.080 1.00 81.56 254 ASN A O 1
ATOM 1930 N N . ARG A 1 255 ? -43.034 7.161 30.425 1.00 82.38 255 ARG A N 1
ATOM 1931 C CA . ARG A 1 255 ? -44.333 6.476 30.543 1.00 82.38 255 ARG A CA 1
ATOM 1932 C C . ARG A 1 255 ? -44.439 5.642 31.817 1.00 82.38 255 ARG A C 1
ATOM 1934 O O . ARG A 1 255 ? -45.479 5.696 32.463 1.00 82.38 255 ARG A O 1
ATOM 1941 N N . MET A 1 256 ? -43.393 4.918 32.207 1.00 75.88 256 MET A N 1
ATOM 1942 C CA . MET A 1 256 ? -43.368 4.151 33.457 1.00 75.88 256 MET A CA 1
ATOM 1943 C C . MET A 1 256 ? -43.463 5.064 34.680 1.00 75.88 256 MET A C 1
ATOM 1945 O O . MET A 1 256 ? -44.236 4.779 35.587 1.00 75.88 256 MET A O 1
ATOM 1949 N N . GLU A 1 257 ? -42.757 6.195 34.688 1.00 76.00 257 GLU A N 1
ATOM 1950 C CA . GLU A 1 257 ? -42.849 7.189 35.760 1.00 76.00 257 GLU A CA 1
ATOM 1951 C C . GLU A 1 257 ? -44.183 7.943 35.774 1.00 76.00 257 GLU A C 1
ATOM 1953 O O . GLU A 1 257 ? -44.617 8.399 36.830 1.00 76.00 257 GLU A O 1
ATOM 1958 N N . TRP A 1 258 ? -44.852 8.093 34.629 1.00 72.88 258 TRP A N 1
ATOM 1959 C CA . TRP A 1 258 ? -46.225 8.599 34.578 1.00 72.88 258 TRP A CA 1
ATOM 1960 C C . TRP A 1 258 ? -47.216 7.570 35.135 1.00 72.88 258 TRP A C 1
ATOM 1962 O O . TRP A 1 258 ? -48.041 7.913 35.977 1.00 72.88 258 TRP A O 1
ATOM 1972 N N . LEU A 1 259 ? -47.096 6.300 34.725 1.00 73.25 259 LEU A N 1
ATOM 1973 C CA . LEU A 1 259 ? -47.934 5.203 35.214 1.00 73.25 259 LEU A CA 1
ATOM 1974 C C . LEU A 1 259 ? -47.770 5.030 36.725 1.00 73.25 259 LEU A C 1
ATOM 1976 O O . LEU A 1 259 ? -48.761 5.095 37.438 1.00 73.25 259 LEU A O 1
ATOM 1980 N N . ARG A 1 260 ? -46.530 4.931 37.222 1.00 68.31 260 ARG A N 1
ATOM 1981 C CA . ARG A 1 260 ? -46.210 4.804 38.654 1.00 68.31 260 ARG A CA 1
ATOM 1982 C C . ARG A 1 260 ? -46.786 5.941 39.498 1.00 68.31 260 ARG A C 1
ATOM 1984 O O . ARG A 1 260 ? -47.194 5.699 40.627 1.00 68.31 260 ARG A O 1
ATOM 1991 N N . ARG A 1 261 ? -46.835 7.165 38.960 1.00 63.03 261 ARG A N 1
ATOM 1992 C CA . ARG A 1 261 ? -47.461 8.319 39.626 1.00 63.03 261 ARG A CA 1
ATOM 1993 C C . ARG A 1 261 ? -48.993 8.282 39.606 1.00 63.03 261 ARG A C 1
ATOM 1995 O O . ARG A 1 261 ? -49.604 8.904 40.462 1.00 63.03 261 ARG A O 1
ATOM 2002 N N . ASN A 1 262 ? -49.609 7.541 38.685 1.00 63.62 262 ASN A N 1
ATOM 2003 C CA . ASN A 1 262 ? -51.063 7.501 38.506 1.00 63.62 262 ASN A CA 1
ATOM 2004 C C . ASN A 1 262 ? -51.738 6.177 38.910 1.00 63.62 262 ASN A C 1
ATOM 2006 O O . ASN A 1 262 ? -52.967 6.148 38.938 1.00 63.62 262 ASN A O 1
ATOM 2010 N N . THR A 1 263 ? -50.995 5.115 39.255 1.00 60.41 263 THR A N 1
ATOM 2011 C CA . THR A 1 263 ? -51.556 3.795 39.627 1.00 60.41 263 THR A CA 1
ATOM 2012 C C . THR A 1 263 ? -52.638 3.890 40.709 1.00 60.41 263 THR A C 1
ATOM 2014 O O . THR A 1 263 ? -53.668 3.231 40.600 1.00 60.41 263 THR A O 1
ATOM 2017 N N . ASP A 1 264 ? -52.441 4.763 41.702 1.00 56.53 264 ASP A N 1
ATOM 2018 C CA . ASP A 1 264 ? -53.314 4.882 42.878 1.00 56.53 264 ASP A CA 1
ATOM 2019 C C . ASP A 1 264 ? -54.234 6.124 42.841 1.00 56.53 264 ASP A C 1
ATOM 2021 O O . ASP A 1 264 ? -54.782 6.527 43.865 1.00 56.53 264 ASP A O 1
ATOM 2025 N N . ASN A 1 265 ? -54.374 6.793 41.683 1.00 54.94 265 ASN A N 1
ATOM 2026 C CA . ASN A 1 265 ? -54.922 8.164 41.558 1.00 54.94 265 ASN A CA 1
ATOM 2027 C C . ASN A 1 265 ? -54.209 9.209 42.454 1.00 54.94 265 ASN A C 1
ATOM 2029 O O . ASN A 1 265 ? -54.736 10.294 42.719 1.00 54.94 265 ASN A O 1
ATOM 2033 N N . GLY A 1 266 ? -52.997 8.888 42.913 1.00 51.91 266 GLY A N 1
ATOM 2034 C CA . GLY A 1 266 ? -52.200 9.689 43.832 1.00 51.91 266 GLY A CA 1
ATOM 2035 C C . GLY A 1 266 ? -51.588 10.927 43.180 1.00 51.91 266 GLY A C 1
ATOM 2036 O O . GLY A 1 266 ? -50.424 10.917 42.798 1.00 51.91 266 GLY A O 1
ATOM 2037 N N . ASN A 1 267 ? -52.348 12.025 43.191 1.00 53.44 267 ASN A N 1
ATOM 2038 C CA . ASN A 1 267 ? -51.888 13.403 42.984 1.00 53.44 267 ASN A CA 1
ATOM 2039 C C . ASN A 1 267 ? -51.576 13.837 41.526 1.00 53.44 267 ASN A C 1
ATOM 2041 O O . ASN A 1 267 ? -50.431 13.886 41.072 1.00 53.44 267 ASN A O 1
ATOM 2045 N N . LEU A 1 268 ? -52.620 14.326 40.843 1.00 51.91 268 LEU A N 1
ATOM 2046 C CA . LEU A 1 268 ? -52.545 15.002 39.536 1.00 51.91 268 LEU A CA 1
ATOM 2047 C C . LEU A 1 268 ? -52.035 16.465 39.595 1.00 51.91 268 LEU A C 1
ATOM 2049 O O . LEU A 1 268 ? -51.881 17.092 38.547 1.00 51.91 268 LEU A O 1
ATOM 2053 N N . THR A 1 269 ? -51.770 17.045 40.775 1.00 52.81 269 THR A N 1
ATOM 2054 C CA . THR A 1 269 ? -51.474 18.494 40.910 1.00 52.81 269 THR A CA 1
ATOM 2055 C C . THR A 1 269 ? -50.035 18.891 40.562 1.00 52.81 269 THR A C 1
ATOM 2057 O O . THR A 1 269 ? -49.740 20.071 40.359 1.00 52.81 269 THR A O 1
ATOM 2060 N N . ASN A 1 270 ? -49.134 17.917 40.409 1.00 51.25 270 ASN A N 1
ATOM 2061 C CA . ASN A 1 270 ? -47.687 18.135 40.286 1.00 51.25 270 ASN A CA 1
ATOM 2062 C C . ASN A 1 270 ? -47.218 18.814 38.978 1.00 51.25 270 ASN A C 1
ATOM 2064 O O . ASN A 1 270 ? -46.015 18.968 38.777 1.00 51.25 270 ASN A O 1
ATOM 2068 N N . GLN A 1 271 ? -48.125 19.267 38.103 1.00 54.81 271 GLN A N 1
ATOM 2069 C CA . GLN A 1 271 ? -47.775 20.215 37.033 1.00 54.81 271 GLN A CA 1
ATOM 2070 C C . GLN A 1 271 ? -47.579 21.659 37.536 1.00 54.81 271 GLN A C 1
ATOM 2072 O O . GLN A 1 271 ? -47.174 22.517 36.757 1.00 54.81 271 GLN A O 1
ATOM 2077 N N . ASN A 1 272 ? -47.833 21.937 38.824 1.00 53.28 272 ASN A N 1
ATOM 2078 C CA . ASN A 1 272 ? -47.593 23.242 39.459 1.00 53.28 272 ASN A CA 1
ATOM 2079 C C . ASN A 1 272 ? -48.313 24.406 38.736 1.00 53.28 272 ASN A C 1
ATOM 2081 O O . ASN A 1 272 ? -47.817 25.533 38.663 1.00 53.28 272 ASN A O 1
ATOM 2085 N N . ILE A 1 273 ? -49.486 24.106 38.162 1.00 60.00 273 ILE A N 1
ATOM 2086 C CA . ILE A 1 273 ? -50.300 25.040 37.378 1.00 60.00 273 ILE A CA 1
ATOM 2087 C C . ILE A 1 273 ? -50.900 26.071 38.332 1.00 60.00 273 ILE A C 1
ATOM 2089 O O . ILE A 1 273 ? -51.854 25.798 39.060 1.00 60.00 273 ILE A O 1
ATOM 2093 N N . LYS A 1 274 ? -50.333 27.278 38.320 1.00 58.44 274 LYS A N 1
ATOM 2094 C CA . LYS A 1 274 ? -50.850 28.415 39.079 1.00 58.44 274 LYS A CA 1
ATOM 2095 C C . LYS A 1 274 ? -52.022 29.037 38.332 1.00 58.44 274 LYS A C 1
ATOM 2097 O O . LYS A 1 274 ? -51.827 29.815 37.401 1.00 58.44 274 LYS A O 1
ATOM 2102 N N . PHE A 1 275 ? -53.237 28.726 38.766 1.00 65.81 275 PHE A N 1
ATOM 2103 C CA . PHE A 1 275 ? -54.406 29.516 38.396 1.00 65.81 275 PHE A CA 1
ATOM 2104 C C . PHE A 1 275 ? -54.269 30.900 39.038 1.00 65.81 275 PHE A C 1
ATOM 2106 O O . PHE A 1 275 ? -54.115 31.009 40.252 1.00 65.81 275 PHE A O 1
ATOM 2113 N N . GLN A 1 276 ? -54.265 31.951 38.221 1.00 65.75 276 GLN A N 1
ATOM 2114 C CA . GLN A 1 276 ? -54.231 33.337 38.677 1.00 65.75 276 GLN A CA 1
ATOM 2115 C C . GLN A 1 276 ? -55.271 34.129 37.895 1.00 65.75 276 GLN A C 1
ATOM 2117 O O . GLN A 1 276 ? -55.209 34.212 36.668 1.00 65.75 276 GLN A O 1
ATOM 2122 N N . PHE A 1 277 ? -56.221 34.722 38.611 1.00 74.50 277 PHE A N 1
ATOM 2123 C CA . PHE A 1 277 ? -57.232 35.596 38.031 1.00 74.50 277 PHE A CA 1
ATOM 2124 C C . PHE A 1 277 ? -56.924 37.039 38.428 1.00 74.50 277 PHE A C 1
ATOM 2126 O O . PHE A 1 277 ? -56.891 37.367 39.610 1.00 74.50 277 PHE A O 1
ATOM 2133 N N . SER A 1 278 ? -56.718 37.907 37.437 1.00 65.06 278 SER A N 1
ATOM 2134 C CA . SER A 1 278 ? -56.501 39.349 37.639 1.00 65.06 278 SER A CA 1
ATOM 2135 C C . SER A 1 278 ? -57.755 40.094 38.110 1.00 65.06 278 SER A C 1
ATOM 2137 O O . SER A 1 278 ? -57.670 41.236 38.548 1.00 65.06 278 SER A O 1
ATOM 2139 N N . ASN A 1 279 ? -58.925 39.459 38.013 1.00 75.62 279 ASN A N 1
ATOM 2140 C CA . ASN A 1 279 ? -60.179 39.974 38.537 1.00 75.62 279 ASN A CA 1
ATOM 2141 C C . ASN A 1 279 ? -60.339 39.562 40.010 1.00 75.62 279 ASN A C 1
ATOM 2143 O O . ASN A 1 279 ? -60.398 38.369 40.310 1.00 75.62 279 ASN A O 1
ATOM 2147 N N . GLU A 1 280 ? -60.467 40.540 40.909 1.00 74.56 280 GLU A N 1
ATOM 2148 C CA . GLU A 1 280 ? -60.558 40.322 42.361 1.00 74.56 280 GLU A CA 1
ATOM 2149 C C . GLU A 1 280 ? -61.697 39.371 42.766 1.00 74.56 280 GLU A C 1
ATOM 2151 O O . GLU A 1 280 ? -61.505 38.538 43.650 1.00 74.56 280 GLU A O 1
ATOM 2156 N N . ILE A 1 281 ? -62.844 39.404 42.075 1.00 69.00 281 ILE A N 1
ATOM 2157 C CA . ILE A 1 281 ? -64.006 38.537 42.356 1.00 69.00 281 ILE A CA 1
ATOM 2158 C C . ILE A 1 281 ? -63.695 37.069 42.027 1.00 69.00 281 ILE A C 1
ATOM 2160 O O . ILE A 1 281 ? -64.184 36.159 42.694 1.00 69.00 281 ILE A O 1
ATOM 2164 N N . LEU A 1 282 ? -62.875 36.827 41.000 1.00 63.81 282 LEU A N 1
ATOM 2165 C CA . LEU A 1 282 ? -62.477 35.484 40.568 1.00 63.81 282 LEU A CA 1
ATOM 2166 C C . LEU A 1 282 ? -61.209 34.982 41.275 1.00 63.81 282 LEU A C 1
ATOM 2168 O O . LEU A 1 282 ? -60.894 33.798 41.176 1.00 63.81 282 LEU A O 1
ATOM 2172 N N . SER A 1 283 ? -60.493 35.847 42.000 1.00 75.25 283 SER A N 1
ATOM 2173 C CA . SER A 1 283 ? -59.229 35.510 42.669 1.00 75.25 283 SER A CA 1
ATOM 2174 C C . SER A 1 283 ? -59.352 34.316 43.628 1.00 75.25 283 SER A C 1
ATOM 2176 O O . SER A 1 283 ? -58.448 33.481 43.674 1.00 75.25 283 SER A O 1
ATOM 2178 N N . SER A 1 284 ? -60.495 34.163 44.306 1.00 67.19 284 SER A N 1
ATOM 2179 C CA . SER A 1 284 ? -60.801 33.052 45.220 1.00 67.19 284 SER A CA 1
ATOM 2180 C C . SER A 1 284 ? -60.809 31.675 44.539 1.00 67.19 284 SER A C 1
ATOM 2182 O O . SER A 1 284 ? -60.408 30.682 45.151 1.00 67.19 284 SER A O 1
ATOM 2184 N N . LEU A 1 285 ? -61.168 31.600 43.250 1.00 68.62 285 LEU A N 1
ATOM 2185 C CA . LEU A 1 285 ? -61.158 30.351 42.477 1.00 68.62 285 LEU A CA 1
ATOM 2186 C C . LEU A 1 285 ? -59.748 29.761 42.329 1.00 68.62 285 LEU A C 1
ATOM 2188 O O . LEU A 1 285 ? -59.619 28.550 42.158 1.00 68.62 285 LEU A O 1
ATOM 2192 N N . SER A 1 286 ? -58.701 30.586 42.450 1.00 70.75 286 SER A N 1
ATOM 2193 C CA . SER A 1 286 ? -57.294 30.152 42.423 1.00 70.75 286 SER A CA 1
ATOM 2194 C C . SER A 1 286 ? -56.984 29.106 43.501 1.00 70.75 286 SER A C 1
ATOM 2196 O O . SER A 1 286 ? -56.204 28.190 43.256 1.00 70.75 286 SER A O 1
ATOM 2198 N N . ASN A 1 287 ? -57.627 29.223 44.669 1.00 66.19 287 ASN A N 1
ATOM 2199 C CA . ASN A 1 287 ? -57.471 28.302 45.799 1.00 66.19 287 ASN A CA 1
ATOM 2200 C C . ASN A 1 287 ? -58.520 27.177 45.759 1.00 66.19 287 ASN A C 1
ATOM 2202 O O . ASN A 1 287 ? -58.235 26.028 46.092 1.00 66.19 287 ASN A O 1
ATOM 2206 N N . LEU A 1 288 ? -59.731 27.507 45.300 1.00 64.81 288 LEU A N 1
ATOM 2207 C CA . LEU A 1 288 ? -60.894 26.619 45.322 1.00 64.81 288 LEU A CA 1
ATOM 2208 C C . LEU A 1 288 ? -60.825 25.500 44.267 1.00 64.81 288 LEU A C 1
ATOM 2210 O O . LEU A 1 288 ? -61.269 24.382 44.528 1.00 64.81 288 LEU A O 1
ATOM 2214 N N . ILE A 1 289 ? -60.239 25.767 43.093 1.00 65.88 289 ILE A N 1
ATOM 2215 C CA . ILE A 1 289 ? -60.069 24.763 42.028 1.00 65.88 289 ILE A CA 1
ATOM 2216 C C . ILE A 1 289 ? -59.123 23.623 42.472 1.00 65.88 289 ILE A C 1
ATOM 2218 O O . ILE A 1 289 ? -59.541 22.466 42.377 1.00 65.88 289 ILE A O 1
ATOM 2222 N N . PRO A 1 290 ? -57.910 23.883 43.012 1.00 62.41 290 PRO A N 1
ATOM 2223 C CA . PRO A 1 290 ? -57.059 22.837 43.589 1.00 62.41 290 PRO A CA 1
ATOM 2224 C C . PRO A 1 290 ? -57.738 22.023 44.701 1.00 62.41 290 PRO A C 1
ATOM 2226 O O . PRO A 1 290 ? -57.715 20.794 44.651 1.00 62.41 290 PRO A O 1
ATOM 2229 N N . ALA A 1 291 ? -58.396 22.680 45.665 1.00 60.84 291 ALA A N 1
ATOM 2230 C CA . ALA A 1 291 ? -59.060 22.000 46.783 1.00 60.84 291 ALA A CA 1
ATOM 2231 C C . ALA A 1 291 ? -60.192 21.060 46.318 1.00 60.84 291 ALA A C 1
ATOM 2233 O O . ALA A 1 291 ? -60.322 19.935 46.807 1.00 60.84 291 ALA A O 1
ATOM 2234 N N . TYR A 1 292 ? -60.977 21.488 45.321 1.00 58.97 292 TYR A N 1
ATOM 2235 C CA . TYR A 1 292 ? -62.036 20.671 44.726 1.00 58.97 292 TYR A CA 1
ATOM 2236 C C . TYR A 1 292 ? -61.482 19.459 43.961 1.00 58.97 292 TYR A C 1
ATOM 2238 O O . TYR A 1 292 ? -61.998 18.350 44.107 1.00 58.97 292 TYR A O 1
ATOM 2246 N N . LEU A 1 293 ? -60.406 19.645 43.185 1.00 59.31 293 LEU A N 1
ATOM 2247 C CA . LEU A 1 293 ? -59.738 18.559 42.455 1.00 59.31 293 LEU A CA 1
ATOM 2248 C C . LEU A 1 293 ? -59.117 17.513 43.397 1.00 59.31 293 LEU A C 1
ATOM 2250 O O . LEU A 1 293 ? -59.120 16.327 43.067 1.00 59.31 293 LEU A O 1
ATOM 2254 N N . ASN A 1 294 ? -58.663 17.930 44.581 1.00 58.50 294 ASN A N 1
ATOM 2255 C CA . ASN A 1 294 ? -58.101 17.042 45.602 1.00 58.50 294 ASN A CA 1
ATOM 2256 C C . ASN A 1 294 ? -59.158 16.294 46.440 1.00 58.50 294 ASN A C 1
ATOM 2258 O O . ASN A 1 294 ? -58.795 15.406 47.203 1.00 58.50 294 ASN A O 1
ATOM 2262 N N . LYS A 1 295 ? -60.457 16.617 46.310 1.00 54.28 295 LYS A N 1
ATOM 2263 C CA . LYS A 1 295 ? -61.558 16.100 47.159 1.00 54.28 295 LYS A CA 1
ATOM 2264 C C . LYS A 1 295 ? -61.399 16.364 48.671 1.00 54.28 295 LYS A C 1
ATOM 2266 O O . LYS A 1 295 ? -62.081 15.728 49.471 1.00 54.28 295 LYS A O 1
ATOM 2271 N N . GLU A 1 296 ? -60.575 17.334 49.063 1.00 55.16 296 GLU A N 1
ATOM 2272 C CA . GLU A 1 296 ? -60.315 17.696 50.471 1.00 55.16 296 GLU A CA 1
ATOM 2273 C C . GLU A 1 296 ? -61.123 18.919 50.954 1.00 55.16 296 GLU A C 1
ATOM 2275 O O . GLU A 1 296 ? -60.887 19.424 52.048 1.00 55.16 296 GLU A O 1
ATOM 2280 N N . ALA A 1 297 ? -62.091 19.398 50.161 1.00 55.44 297 ALA A N 1
ATOM 2281 C CA . ALA A 1 297 ? -62.883 20.588 50.479 1.00 55.44 297 ALA A CA 1
ATOM 2282 C C . ALA A 1 297 ? -63.614 20.467 51.832 1.00 55.44 297 ALA A C 1
ATOM 2284 O O . ALA A 1 297 ? -64.482 19.610 52.029 1.00 55.44 297 ALA A O 1
ATOM 2285 N N . THR A 1 298 ? -63.285 21.362 52.759 1.00 58.47 298 THR A N 1
ATOM 2286 C CA . THR A 1 298 ? -63.808 21.367 54.125 1.00 58.47 298 THR A CA 1
ATOM 2287 C C . THR A 1 298 ? -65.173 22.053 54.219 1.00 58.47 298 THR A C 1
ATOM 2289 O O . THR A 1 298 ? -65.558 22.894 53.402 1.00 58.47 298 THR A O 1
ATOM 2292 N N . THR A 1 299 ? -65.925 21.752 55.282 1.00 56.38 299 THR A N 1
ATOM 2293 C CA . THR A 1 299 ? -67.273 22.302 55.525 1.00 56.38 299 THR A CA 1
ATOM 2294 C C . THR A 1 299 ? -67.309 23.834 55.661 1.00 56.38 299 THR A C 1
ATOM 2296 O O . THR A 1 299 ? -68.388 24.423 55.604 1.00 56.38 299 THR A O 1
ATOM 2299 N N . SER A 1 300 ? -66.158 24.489 55.854 1.00 57.19 300 SER A N 1
ATOM 2300 C CA . SER A 1 300 ? -66.047 25.953 55.893 1.00 57.19 300 SER A CA 1
ATOM 2301 C C . SER A 1 300 ? -66.031 26.562 54.486 1.00 57.19 300 SER A C 1
ATOM 2303 O O . SER A 1 300 ? -66.755 27.517 54.219 1.00 57.19 300 SER A O 1
ATOM 2305 N N . GLU A 1 301 ? -65.281 25.967 53.558 1.00 58.38 301 GLU A N 1
ATOM 2306 C CA . GLU A 1 301 ? -65.134 26.449 52.174 1.00 58.38 301 GLU A CA 1
ATOM 2307 C C . GLU A 1 301 ? -66.443 26.281 51.378 1.00 58.38 301 GLU A C 1
ATOM 2309 O O . GLU A 1 301 ? -66.807 27.115 50.546 1.00 58.38 301 GLU A O 1
ATOM 2314 N N . LEU A 1 302 ? -67.232 25.251 51.708 1.00 59.44 302 LEU A N 1
ATOM 2315 C CA . LEU A 1 302 ? -68.592 25.082 51.182 1.00 59.44 302 LEU A CA 1
ATOM 2316 C C . LEU A 1 302 ? -69.554 26.207 51.620 1.00 59.44 302 LEU A C 1
ATOM 2318 O O . LEU A 1 302 ? -70.436 26.577 50.845 1.00 59.44 302 LEU A O 1
ATOM 2322 N N . LYS A 1 303 ? -69.370 26.800 52.810 1.00 61.53 303 LYS A N 1
ATOM 2323 C CA . LYS A 1 303 ? -70.173 27.953 53.268 1.00 61.53 303 LYS A CA 1
ATOM 2324 C C . LYS A 1 303 ? -69.764 29.261 52.593 1.00 61.53 303 LYS A C 1
ATOM 2326 O O . LYS A 1 303 ? -70.623 30.106 52.334 1.00 61.53 303 LYS A O 1
ATOM 2331 N N . GLU A 1 304 ? -68.485 29.436 52.262 1.00 64.81 304 GLU A N 1
ATOM 2332 C CA . GLU A 1 304 ? -68.054 30.572 51.438 1.00 64.81 304 GLU A CA 1
ATOM 2333 C C . GLU A 1 304 ? -68.687 30.511 50.041 1.00 64.81 304 GLU A C 1
ATOM 2335 O O . GLU A 1 304 ? -69.206 31.519 49.562 1.00 64.81 304 GLU A O 1
ATOM 2340 N N . LEU A 1 305 ? -68.771 29.323 49.427 1.00 61.16 305 LEU A N 1
ATOM 2341 C CA . LEU A 1 305 ? -69.474 29.126 48.151 1.00 61.16 305 LEU A CA 1
ATOM 2342 C C . LEU A 1 305 ? -70.966 29.499 48.203 1.00 61.16 305 LEU A C 1
ATOM 2344 O O . LEU A 1 305 ? -71.482 30.074 47.242 1.00 61.16 305 LEU A O 1
ATOM 2348 N N . GLU A 1 306 ? -71.672 29.193 49.294 1.00 65.19 306 GLU A N 1
ATOM 2349 C CA . GLU A 1 306 ? -73.065 29.628 49.484 1.00 65.19 306 GLU A CA 1
ATOM 2350 C C . GLU A 1 306 ? -73.162 31.150 49.652 1.00 65.19 306 GLU A C 1
ATOM 2352 O O . GLU A 1 306 ? -73.974 31.795 48.985 1.00 65.19 306 GLU A O 1
ATOM 2357 N N . THR A 1 307 ? -72.260 31.739 50.440 1.00 71.31 307 THR A N 1
ATOM 2358 C CA . THR A 1 307 ? -72.195 33.191 50.672 1.00 71.31 307 THR A CA 1
ATOM 2359 C C . THR A 1 307 ? -71.942 33.961 49.368 1.00 71.31 307 THR A C 1
ATOM 2361 O O . THR A 1 307 ? -72.657 34.915 49.058 1.00 71.31 307 THR A O 1
ATOM 2364 N N . ILE A 1 308 ? -70.989 33.506 48.546 1.00 68.88 308 ILE A N 1
ATOM 2365 C CA . ILE A 1 308 ? -70.689 34.071 47.219 1.00 68.88 308 ILE A CA 1
ATOM 2366 C C . ILE A 1 308 ? -71.886 33.901 46.269 1.00 68.88 308 ILE A C 1
ATOM 2368 O O . ILE A 1 308 ? -72.213 34.811 45.501 1.00 68.88 308 ILE A O 1
ATOM 2372 N N . ARG A 1 309 ? -72.583 32.756 46.318 1.00 66.50 309 ARG A N 1
ATOM 2373 C CA . ARG A 1 309 ? -73.772 32.502 45.487 1.00 66.50 309 ARG A CA 1
ATOM 2374 C C . ARG A 1 309 ? -74.906 33.479 45.807 1.00 66.50 309 ARG A C 1
ATOM 2376 O O . ARG A 1 309 ? -75.559 33.956 44.877 1.00 66.50 309 ARG A O 1
ATOM 2383 N N . ASP A 1 310 ? -75.125 33.803 47.077 1.00 72.69 310 ASP A N 1
ATOM 2384 C CA . ASP A 1 310 ? -76.173 34.742 47.486 1.00 72.69 310 ASP A CA 1
ATOM 2385 C C . ASP A 1 310 ? -75.778 36.210 47.258 1.00 72.69 310 ASP A C 1
ATOM 2387 O O . ASP A 1 310 ? -76.603 36.987 46.768 1.00 72.69 310 ASP A O 1
ATOM 2391 N N . GLN A 1 311 ? -74.505 36.579 47.446 1.00 72.69 311 GLN A N 1
ATOM 2392 C CA . GLN A 1 311 ? -73.979 37.877 46.993 1.00 72.69 311 GLN A CA 1
ATOM 2393 C C . GLN A 1 311 ? -74.171 38.071 45.479 1.00 72.69 311 GLN A C 1
ATOM 2395 O O . GLN A 1 311 ? -74.627 39.129 45.040 1.00 72.69 311 GLN A O 1
ATOM 2400 N N . ARG A 1 312 ? -73.913 37.032 44.669 1.00 70.50 312 ARG A N 1
ATOM 2401 C CA . ARG A 1 312 ? -74.149 37.068 43.217 1.00 70.50 312 ARG A CA 1
ATOM 2402 C C . ARG A 1 312 ? -75.625 37.280 42.872 1.00 70.50 312 ARG A C 1
ATOM 2404 O O . ARG A 1 312 ? -75.912 38.050 41.958 1.00 70.50 312 ARG A O 1
ATOM 2411 N N . LYS A 1 313 ? -76.566 36.638 43.579 1.00 71.69 313 LYS A N 1
ATOM 2412 C CA . LYS A 1 313 ? -78.011 36.880 43.375 1.00 71.69 313 LYS A CA 1
ATOM 2413 C C . LYS A 1 313 ? -78.381 38.340 43.658 1.00 71.69 313 LYS A C 1
ATOM 2415 O O . LYS A 1 313 ? -79.103 38.933 42.862 1.00 71.69 313 LYS A O 1
ATOM 2420 N N . LYS A 1 314 ? -77.854 38.922 44.743 1.00 75.44 314 LYS A N 1
ATOM 2421 C CA . LYS A 1 314 ? -78.092 40.327 45.115 1.00 75.44 314 LYS A CA 1
ATOM 2422 C C . LYS A 1 314 ? -77.584 41.297 44.041 1.00 75.44 314 LYS A C 1
ATOM 2424 O O . LYS A 1 314 ? -78.352 42.134 43.571 1.00 75.44 314 LYS A O 1
ATOM 2429 N N . LEU A 1 315 ? -76.348 41.112 43.571 1.00 73.31 315 LEU A N 1
ATOM 2430 C CA . LEU A 1 315 ? -75.763 41.917 42.490 1.00 73.31 315 LEU A CA 1
ATOM 2431 C C . LEU A 1 315 ? -76.563 41.837 41.179 1.00 73.31 315 LEU A C 1
ATOM 2433 O O . LEU A 1 315 ? -76.699 42.837 40.479 1.00 73.31 315 LEU A O 1
ATOM 2437 N N . ILE A 1 316 ? -77.130 40.670 40.848 1.00 69.94 316 ILE A N 1
ATOM 2438 C CA . ILE A 1 316 ? -77.998 40.521 39.668 1.00 69.94 316 ILE A CA 1
ATOM 2439 C C . ILE A 1 316 ? -79.277 41.365 39.811 1.00 69.94 316 ILE A C 1
ATOM 2441 O O . ILE A 1 316 ? -79.672 42.011 38.841 1.00 69.94 316 ILE A O 1
ATOM 2445 N N . SER A 1 317 ? -79.901 41.417 40.997 1.00 71.56 317 SER A N 1
ATOM 2446 C CA . SER A 1 317 ? -81.067 42.292 41.214 1.00 71.56 317 SER A CA 1
ATOM 2447 C C . SER A 1 317 ? -80.716 43.783 41.177 1.00 71.56 317 SER A C 1
ATOM 2449 O O . SER A 1 317 ? -81.439 44.556 40.555 1.00 71.56 317 SER A O 1
ATOM 2451 N N . GLU A 1 318 ? -79.584 44.185 41.762 1.00 78.00 318 GLU A N 1
ATOM 2452 C CA . GLU A 1 318 ? -79.136 45.587 41.776 1.00 78.00 318 GLU A CA 1
ATOM 2453 C C . GLU A 1 318 ? -78.801 46.092 40.359 1.00 78.00 318 GLU A C 1
ATOM 2455 O O . GLU A 1 318 ? -79.172 47.208 39.990 1.00 78.00 318 GLU A O 1
ATOM 2460 N N . ASN A 1 319 ? -78.189 45.250 39.516 1.00 74.06 319 ASN A N 1
ATOM 2461 C CA . ASN A 1 319 ? -77.970 45.575 38.103 1.00 74.06 319 ASN A CA 1
ATOM 2462 C C . ASN A 1 319 ? -79.283 45.731 37.320 1.00 74.06 319 ASN A C 1
ATOM 2464 O O . ASN A 1 319 ? -79.392 46.650 36.511 1.00 74.06 319 ASN A O 1
ATOM 2468 N N . ALA A 1 320 ? -80.292 44.889 37.569 1.00 75.06 320 ALA A N 1
ATOM 2469 C CA . ALA A 1 320 ? -81.591 45.010 36.901 1.00 75.06 320 ALA A CA 1
ATOM 2470 C C . ALA A 1 320 ? -82.309 46.331 37.256 1.00 75.06 320 ALA A C 1
ATOM 2472 O O . ALA A 1 320 ? -82.926 46.960 36.392 1.00 75.06 320 ALA A O 1
ATOM 2473 N N . GLU A 1 321 ? -82.187 46.804 38.503 1.00 76.00 321 GLU A N 1
ATOM 2474 C CA . GLU A 1 321 ? -82.688 48.127 38.898 1.00 76.00 321 GLU A CA 1
ATOM 2475 C C . GLU A 1 321 ? -81.915 49.271 38.219 1.00 76.00 321 GLU A C 1
ATOM 2477 O O . GLU A 1 321 ? -82.531 50.226 37.735 1.00 76.00 321 GLU A O 1
ATOM 2482 N N . LEU A 1 322 ? -80.584 49.169 38.121 1.00 74.06 322 LEU A N 1
ATOM 2483 C CA . LEU A 1 322 ? -79.741 50.145 37.417 1.00 74.06 322 LEU A CA 1
ATOM 2484 C C . LEU A 1 322 ? -80.057 50.225 35.916 1.00 74.06 322 LEU A C 1
ATOM 2486 O O . LEU A 1 322 ? -80.130 51.324 35.362 1.00 74.06 322 LEU A O 1
ATOM 2490 N N . GLU A 1 323 ? -80.296 49.097 35.246 1.00 75.81 323 GLU A N 1
ATOM 2491 C CA . GLU A 1 323 ? -80.732 49.072 33.843 1.00 75.81 323 GLU A CA 1
ATOM 2492 C C . GLU A 1 323 ? -82.090 49.770 33.662 1.00 75.81 323 GLU A C 1
ATOM 2494 O O . GLU A 1 323 ? -82.239 50.621 32.779 1.00 75.81 323 GLU A O 1
ATOM 2499 N N . ALA A 1 324 ? -83.055 49.515 34.553 1.00 77.12 324 ALA A N 1
ATOM 2500 C CA . ALA A 1 324 ? -84.356 50.183 34.534 1.00 77.12 324 ALA A CA 1
ATOM 2501 C C . ALA A 1 324 ? -84.261 51.705 34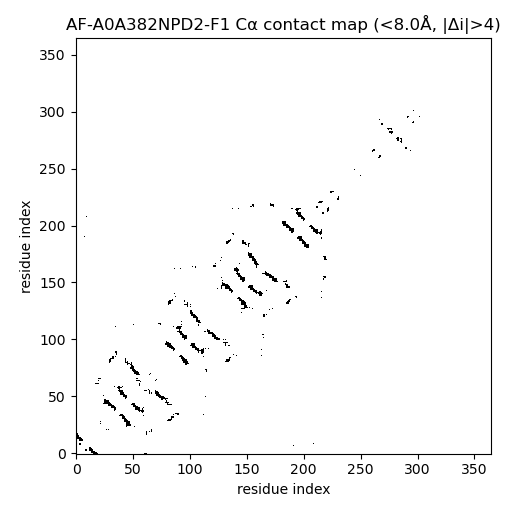.790 1.00 77.12 324 ALA A C 1
ATOM 2503 O O . ALA A 1 324 ? -84.998 52.491 34.182 1.00 77.12 324 ALA A O 1
ATOM 2504 N N . GLN A 1 325 ? -83.344 52.151 35.658 1.00 76.88 325 GLN A N 1
ATOM 2505 C CA . GLN A 1 325 ? -83.054 53.577 35.854 1.00 76.88 325 GLN A CA 1
ATOM 2506 C C . GLN A 1 325 ? -82.393 54.204 34.616 1.00 76.88 325 GLN A C 1
ATOM 2508 O O . GLN A 1 325 ? -82.771 55.308 34.210 1.00 76.88 325 GLN A O 1
ATOM 2513 N N . ASN A 1 326 ? -81.465 53.493 33.971 1.00 73.25 326 ASN A N 1
ATOM 2514 C CA . ASN A 1 326 ? -80.799 53.948 32.753 1.00 73.25 326 ASN A CA 1
ATOM 2515 C C . ASN A 1 326 ? -81.776 54.122 31.578 1.00 73.25 326 ASN A C 1
ATOM 2517 O O . ASN A 1 326 ? -81.684 55.120 30.862 1.00 73.25 326 ASN A O 1
ATOM 2521 N N . GLU A 1 327 ? -82.756 53.232 31.397 1.00 83.25 327 GLU A N 1
ATOM 2522 C CA . GLU A 1 327 ? -83.793 53.421 30.369 1.00 83.25 327 GLU A CA 1
ATOM 2523 C C . GLU A 1 327 ? -84.696 54.635 30.651 1.00 83.25 327 GLU A C 1
ATOM 2525 O O . GLU A 1 327 ? -84.985 55.418 29.738 1.00 83.25 327 GLU A O 1
ATOM 2530 N N . LYS A 1 328 ? -85.061 54.890 31.918 1.00 81.69 328 LYS A N 1
ATOM 2531 C CA . LYS A 1 328 ? -85.752 56.140 32.297 1.00 81.69 328 LYS A CA 1
ATOM 2532 C C . LYS A 1 328 ? -84.912 57.379 31.969 1.00 81.69 328 LYS A C 1
ATOM 2534 O O . LYS A 1 328 ? -85.443 58.342 31.414 1.00 81.69 328 LYS A O 1
ATOM 2539 N N . LEU A 1 329 ? -83.609 57.357 32.260 1.00 78.75 329 LEU A N 1
ATOM 2540 C CA . LEU A 1 329 ? -82.681 58.447 31.936 1.00 78.75 329 LEU A CA 1
ATOM 2541 C C . LEU A 1 329 ? -82.558 58.679 30.422 1.00 78.75 329 LEU A C 1
ATOM 2543 O O . LEU A 1 329 ? -82.631 59.828 29.982 1.00 78.75 329 LEU A O 1
ATOM 2547 N N . LYS A 1 330 ? -82.450 57.616 29.612 1.00 81.00 330 LYS A N 1
ATOM 2548 C CA . LYS A 1 330 ? -82.436 57.704 28.139 1.00 81.00 330 LYS A CA 1
ATOM 2549 C C . LYS A 1 330 ? -83.713 58.344 27.590 1.00 81.00 330 LYS A C 1
ATOM 2551 O O . LYS A 1 330 ? -83.633 59.191 26.697 1.00 81.00 330 LYS A O 1
ATOM 2556 N N . LEU A 1 331 ? -84.883 57.987 28.126 1.00 81.75 331 LEU A N 1
ATOM 2557 C CA . LEU A 1 331 ? -86.162 58.583 27.723 1.00 81.75 331 LEU A CA 1
ATOM 2558 C C . LEU A 1 331 ? -86.205 60.090 28.034 1.00 81.75 331 LEU A C 1
ATOM 2560 O O . LEU A 1 331 ? -86.564 60.898 27.175 1.00 81.75 331 LEU A O 1
ATOM 2564 N N . LEU A 1 332 ? -85.771 60.473 29.237 1.00 81.75 332 LEU A N 1
ATOM 2565 C CA . LEU A 1 332 ? -85.740 61.863 29.703 1.00 81.75 332 LEU A CA 1
ATOM 2566 C C . LEU A 1 332 ? -84.717 62.706 28.909 1.00 81.75 332 LEU A C 1
ATOM 2568 O O . LEU A 1 332 ? -84.974 63.866 28.581 1.00 81.75 332 LEU A O 1
ATOM 2572 N N . ALA A 1 333 ? -83.590 62.107 28.513 1.00 78.25 333 ALA A N 1
ATOM 2573 C CA . ALA A 1 333 ? -82.614 62.716 27.611 1.00 78.25 333 ALA A CA 1
ATOM 2574 C C . ALA A 1 333 ? -83.180 62.934 26.194 1.00 78.25 333 ALA A C 1
ATOM 2576 O O . ALA A 1 333 ? -83.031 64.030 25.650 1.00 78.25 333 ALA A O 1
ATOM 2577 N N . LYS A 1 334 ? -83.892 61.950 25.619 1.00 80.88 334 LYS A N 1
ATOM 2578 C CA . LYS A 1 334 ? -84.578 62.101 24.320 1.00 80.88 334 LYS A CA 1
ATOM 2579 C C . LYS A 1 334 ? -85.604 63.239 24.342 1.00 80.88 334 LYS A C 1
ATOM 2581 O O . LYS A 1 334 ? -85.616 64.052 23.423 1.00 80.88 334 LYS A O 1
ATOM 2586 N N . GLN A 1 335 ? -86.410 63.346 25.401 1.00 80.94 335 GLN A N 1
ATOM 2587 C CA . GLN A 1 335 ? -87.370 64.448 25.565 1.00 80.94 335 GLN A CA 1
ATOM 2588 C C . GLN A 1 335 ? -86.675 65.822 25.596 1.00 80.94 335 GLN A C 1
ATOM 2590 O O . GLN A 1 335 ? -87.097 66.742 24.895 1.00 80.94 335 GLN A O 1
ATOM 2595 N N . LYS A 1 336 ? -85.570 65.955 26.347 1.00 80.88 336 LYS A N 1
ATOM 2596 C CA . LYS A 1 336 ? -84.769 67.193 26.390 1.00 80.88 336 LYS A CA 1
ATOM 2597 C C . LYS A 1 336 ? -84.121 67.536 25.044 1.00 80.88 336 LYS A C 1
ATOM 2599 O O . LY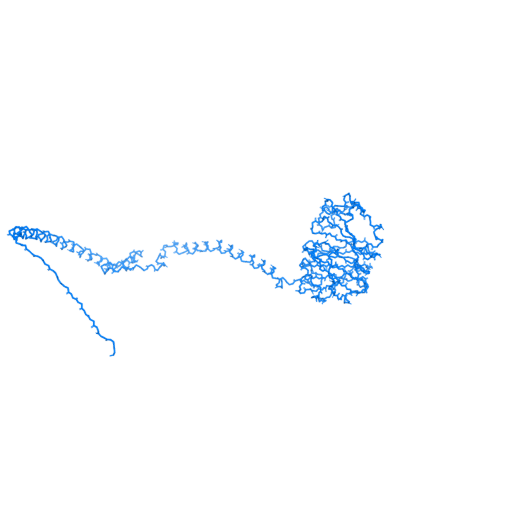S A 1 336 ? -84.047 68.715 24.701 1.00 80.88 336 LYS A O 1
ATOM 2604 N N . LEU A 1 337 ? -83.667 66.541 24.277 1.00 77.69 337 LEU A N 1
ATOM 2605 C CA . LEU A 1 337 ? -83.094 66.759 22.945 1.00 77.69 337 LEU A CA 1
ATOM 2606 C C . LEU A 1 337 ? -84.146 67.296 21.964 1.00 77.69 337 LEU A C 1
ATOM 2608 O O . LEU A 1 337 ? -83.885 68.272 21.267 1.00 77.69 337 LEU A O 1
ATOM 2612 N N . LEU A 1 338 ? -85.349 66.714 21.969 1.00 78.69 338 LEU A N 1
ATOM 2613 C CA . LEU A 1 338 ? -86.449 67.122 21.091 1.00 78.69 338 LEU A CA 1
ATOM 2614 C C . LEU A 1 338 ? -86.938 68.549 21.401 1.00 78.69 338 LEU A C 1
ATOM 2616 O O . LEU A 1 338 ? -87.265 69.313 20.494 1.00 78.69 338 LEU A O 1
ATOM 2620 N N . ALA A 1 339 ? -86.932 68.936 22.683 1.00 74.62 339 ALA A N 1
ATOM 2621 C CA . ALA A 1 339 ? -87.198 70.310 23.106 1.00 74.62 339 ALA A CA 1
ATOM 2622 C C . ALA A 1 339 ? -86.127 71.292 22.591 1.00 74.62 339 ALA A C 1
ATOM 2624 O O . ALA A 1 339 ? -86.474 72.335 22.040 1.00 74.62 339 ALA A O 1
ATOM 2625 N N . LYS A 1 340 ? -84.836 70.936 22.697 1.00 74.00 340 LYS A N 1
ATOM 2626 C CA . LYS A 1 340 ? -83.735 71.750 22.151 1.00 74.00 340 LYS A CA 1
ATOM 2627 C C . LYS A 1 340 ? -83.792 71.887 20.630 1.00 74.00 340 LYS A C 1
ATOM 2629 O O . LYS A 1 340 ? -83.536 72.975 20.135 1.00 74.00 340 LYS A O 1
ATOM 2634 N N . GLN A 1 341 ? -84.146 70.830 19.895 1.00 73.56 341 GLN A N 1
ATOM 2635 C CA . GLN A 1 341 ? -84.262 70.891 18.432 1.00 73.56 341 GLN A CA 1
ATOM 2636 C C . GLN A 1 341 ? -85.317 71.914 17.988 1.00 73.56 341 GLN A C 1
ATOM 2638 O O . GLN A 1 341 ? -84.997 72.779 17.179 1.00 73.56 341 GLN A O 1
ATOM 2643 N N . LYS A 1 342 ? -86.508 71.923 18.609 1.00 68.38 342 LYS A N 1
ATOM 2644 C CA . LYS A 1 342 ? -87.522 72.972 18.372 1.00 68.38 342 LYS A CA 1
ATOM 2645 C C . LYS A 1 342 ? -87.020 74.384 18.697 1.00 68.38 342 LYS A C 1
ATOM 2647 O O . LYS A 1 342 ? -87.355 75.344 18.009 1.00 68.38 342 LYS A O 1
ATOM 2652 N N . GLU A 1 343 ? -86.221 74.530 19.752 1.00 66.06 343 GLU A N 1
ATOM 2653 C CA . GLU A 1 343 ? -85.627 75.820 20.121 1.00 66.06 343 GLU A CA 1
ATOM 2654 C C . GLU A 1 343 ? -84.536 76.275 19.130 1.00 66.06 343 GLU A C 1
ATOM 2656 O O . GLU A 1 343 ? -84.300 77.472 18.968 1.00 66.06 343 GLU A O 1
ATOM 2661 N N . GLN A 1 344 ? -83.877 75.325 18.462 1.00 59.88 344 GLN A N 1
ATOM 2662 C CA . GLN A 1 344 ? -82.778 75.561 17.529 1.00 59.88 344 GLN A CA 1
ATOM 2663 C C . GLN A 1 344 ? -83.274 75.821 16.097 1.00 59.88 344 GLN A C 1
ATOM 2665 O O . GLN A 1 344 ? -82.729 76.702 15.437 1.00 59.88 344 GLN A O 1
ATOM 2670 N N . GLU A 1 345 ? -84.363 75.174 15.661 1.00 58.72 345 GLU A N 1
ATOM 2671 C CA . GLU A 1 345 ? -85.106 75.541 14.441 1.00 58.72 345 GLU A CA 1
ATOM 2672 C C . GLU A 1 345 ? -85.559 77.011 14.495 1.00 58.72 345 GLU A C 1
ATOM 2674 O O . GLU A 1 345 ? -85.330 77.765 13.552 1.00 58.72 345 GLU A O 1
ATOM 2679 N N . ASN A 1 346 ? -86.074 77.468 15.644 1.00 54.59 346 ASN A N 1
ATOM 2680 C CA . ASN A 1 346 ? -86.427 78.877 15.864 1.00 54.59 346 ASN A CA 1
ATOM 2681 C C . ASN A 1 346 ? -85.226 79.850 15.836 1.00 54.59 346 ASN A C 1
ATOM 2683 O O . ASN A 1 346 ? -85.427 81.052 15.666 1.00 54.59 346 ASN A O 1
ATOM 2687 N N . LYS A 1 347 ? -83.985 79.371 16.019 1.00 56.25 347 LYS A N 1
ATOM 2688 C CA . LYS A 1 347 ? -82.764 80.204 16.054 1.00 56.25 347 LYS A CA 1
ATOM 2689 C C . LYS A 1 347 ? -81.952 80.178 14.754 1.00 56.25 347 LYS A C 1
ATOM 2691 O O . LYS A 1 347 ? -81.070 81.016 14.595 1.00 56.25 347 LYS A O 1
ATOM 2696 N N . ALA A 1 348 ? -82.261 79.287 13.810 1.00 49.84 348 ALA A N 1
ATOM 2697 C CA . ALA A 1 348 ? -81.515 79.122 12.556 1.00 49.84 348 ALA A CA 1
ATOM 2698 C C . ALA A 1 348 ? -81.629 80.307 11.563 1.00 49.84 348 ALA A C 1
ATOM 2700 O O . ALA A 1 348 ? -80.955 80.313 10.538 1.00 49.84 348 ALA A O 1
ATOM 2701 N N . ASN A 1 349 ? -82.435 81.330 11.871 1.00 50.12 349 ASN A N 1
ATOM 2702 C CA . ASN A 1 349 ? -82.655 82.508 11.022 1.00 50.12 349 ASN A CA 1
ATOM 2703 C C . ASN A 1 349 ? -81.602 83.635 11.168 1.00 50.12 349 ASN A C 1
ATOM 2705 O O . ASN A 1 349 ? -81.814 84.716 10.627 1.00 50.12 349 ASN A O 1
ATOM 2709 N N . ASN A 1 350 ? -80.479 83.427 11.871 1.00 43.28 350 ASN A N 1
ATOM 2710 C CA . ASN A 1 350 ? -79.396 84.421 11.986 1.00 43.28 350 ASN A CA 1
ATOM 2711 C C . ASN A 1 350 ? -78.004 83.794 11.794 1.00 43.28 350 ASN A C 1
ATOM 2713 O O . ASN A 1 350 ? -77.721 82.714 12.307 1.00 43.28 350 ASN A O 1
ATOM 2717 N N . TRP A 1 351 ? -77.137 84.485 11.048 1.00 41.06 351 TRP A N 1
ATOM 2718 C CA . TRP A 1 351 ? -75.969 83.907 10.372 1.00 41.06 351 TRP A CA 1
ATOM 2719 C C . TRP A 1 351 ? -74.682 84.719 10.592 1.00 41.06 351 TRP A C 1
ATOM 2721 O O . TRP A 1 351 ? -74.618 85.889 10.227 1.00 41.06 351 TRP A O 1
ATOM 2731 N N . SER A 1 352 ? -73.637 84.097 11.157 1.00 36.47 352 SER A N 1
ATOM 2732 C CA . SER A 1 352 ? -72.199 84.410 10.953 1.00 36.47 352 SER A CA 1
ATOM 2733 C C . SER A 1 352 ? -71.297 83.510 11.827 1.00 36.47 352 SER A C 1
ATOM 2735 O O . SER A 1 352 ? -71.669 83.137 12.935 1.00 36.47 352 SER A O 1
ATOM 2737 N N . PHE A 1 353 ? -70.112 83.155 11.320 1.00 42.34 353 PHE A N 1
ATOM 2738 C CA . PHE A 1 353 ? -69.064 82.327 11.957 1.00 42.34 353 PHE A CA 1
ATOM 2739 C C . PHE A 1 353 ? -67.683 82.914 11.606 1.00 42.34 353 PHE A C 1
ATOM 2741 O O . PHE A 1 353 ? -67.581 83.450 10.509 1.00 42.34 353 PHE A O 1
ATOM 2748 N N . TRP A 1 354 ? -66.651 82.763 12.458 1.00 34.38 354 TRP A N 1
ATOM 2749 C CA . TRP A 1 354 ? -65.207 82.593 12.120 1.00 34.38 354 TRP A CA 1
ATOM 2750 C C . TRP A 1 354 ? -64.367 82.296 13.403 1.00 34.38 354 TRP A C 1
ATOM 2752 O O . TRP A 1 354 ? -64.935 82.256 14.494 1.00 34.38 354 TRP A O 1
ATOM 2762 N N . SER A 1 355 ? -63.059 81.997 13.281 1.00 54.97 355 SER A N 1
ATOM 2763 C CA . SER A 1 355 ? -62.224 81.226 14.250 1.00 54.97 355 SER A CA 1
ATOM 2764 C C . SER A 1 355 ? -60.809 81.783 14.563 1.00 54.97 355 SER A C 1
ATOM 2766 O O . SER A 1 355 ? -60.214 82.361 13.663 1.00 54.97 355 SER A O 1
ATOM 2768 N N . GLU A 1 356 ? -60.213 81.449 15.729 1.00 40.28 356 GLU A N 1
ATOM 2769 C CA . GLU A 1 356 ? -58.777 81.597 16.144 1.00 40.28 356 GLU A CA 1
ATOM 2770 C C . GLU A 1 356 ? -58.442 80.610 17.311 1.00 40.28 356 GLU A C 1
ATOM 2772 O O . GLU A 1 356 ? -59.378 80.125 17.945 1.00 40.28 356 GLU A O 1
ATOM 2777 N N . GLY A 1 357 ? -57.201 80.243 17.710 1.00 35.16 357 GLY A N 1
ATOM 2778 C CA . GLY A 1 357 ? -55.872 80.291 17.053 1.00 35.16 357 GLY A CA 1
ATOM 2779 C C . GLY A 1 357 ? -54.712 80.972 17.838 1.00 35.16 357 GLY A C 1
ATOM 2780 O O . GLY A 1 357 ? -54.676 82.192 17.823 1.00 35.16 357 GLY A O 1
ATOM 2781 N N . THR A 1 358 ? -53.732 80.258 18.458 1.00 37.78 358 THR A N 1
ATOM 2782 C CA . THR A 1 358 ? -52.382 80.816 18.858 1.00 37.78 358 THR A CA 1
ATOM 2783 C C . THR A 1 358 ? -51.323 79.812 19.416 1.00 37.78 358 THR A C 1
ATOM 2785 O O . THR A 1 358 ? -51.650 78.678 19.754 1.00 37.78 358 THR A O 1
ATOM 2788 N N . VAL A 1 359 ? -50.037 80.241 19.484 1.00 36.59 359 VAL A N 1
ATOM 2789 C CA . VAL A 1 359 ? -48.761 79.491 19.746 1.00 36.59 359 VAL A CA 1
ATOM 2790 C C . VAL A 1 359 ? -47.730 80.388 20.496 1.00 36.59 359 VAL A C 1
ATOM 2792 O O . VAL A 1 359 ? -47.838 81.598 20.312 1.00 36.59 359 VAL A O 1
ATOM 2795 N N . SER A 1 360 ? -46.714 79.871 21.248 1.00 41.06 360 SER A N 1
ATOM 2796 C CA . SER A 1 360 ? -45.351 80.496 21.453 1.00 41.06 360 SER A CA 1
ATOM 2797 C C . SER A 1 360 ? -44.324 79.708 22.335 1.00 41.06 360 SER A C 1
ATOM 2799 O O . SER A 1 360 ? -44.675 78.681 22.907 1.00 41.06 360 SER A O 1
ATOM 2801 N N . PHE A 1 361 ? -43.049 80.170 22.411 1.00 36.19 361 PHE A N 1
ATOM 2802 C CA . PHE A 1 361 ? -41.806 79.414 22.759 1.00 36.19 361 PHE A CA 1
ATOM 2803 C C . PHE A 1 361 ? -40.847 80.061 23.815 1.00 36.19 361 PHE A C 1
ATOM 2805 O O . PHE A 1 361 ? -40.944 81.256 24.078 1.00 36.19 361 PHE A O 1
ATOM 2812 N N . GLY A 1 362 ? -39.803 79.318 24.258 1.00 37.12 362 GLY A N 1
ATOM 2813 C CA . GLY A 1 362 ? -38.489 79.828 24.759 1.00 37.12 362 GLY A CA 1
ATOM 2814 C C . GLY A 1 362 ? -38.127 79.456 26.218 1.00 37.12 362 GLY A C 1
ATOM 2815 O O . GLY A 1 362 ? -39.029 79.353 27.036 1.00 37.12 362 GLY A O 1
ATOM 2816 N N . ARG A 1 363 ? -36.864 79.245 26.652 1.00 33.72 363 ARG A N 1
ATOM 2817 C CA . ARG A 1 363 ? -35.503 79.370 26.056 1.00 33.72 363 ARG A CA 1
ATOM 2818 C C . ARG A 1 363 ? -34.528 78.403 26.789 1.00 33.72 363 ARG A C 1
ATOM 2820 O O . ARG A 1 363 ? -34.771 78.097 27.949 1.00 33.72 363 ARG A O 1
ATOM 2827 N N . ILE A 1 364 ? -33.430 77.963 26.155 1.00 44.09 364 ILE A N 1
ATOM 2828 C CA . ILE A 1 364 ? -32.300 77.263 26.822 1.00 44.09 364 ILE A CA 1
ATOM 2829 C C . ILE A 1 364 ? -31.172 78.269 27.104 1.00 44.09 364 ILE A C 1
ATOM 2831 O O . ILE A 1 364 ? -30.849 79.074 26.224 1.00 44.09 364 ILE A O 1
ATOM 2835 N N . GLY A 1 365 ? -30.588 78.203 28.303 1.00 43.62 365 GLY A N 1
ATOM 2836 C CA . GLY A 1 365 ? -29.499 79.059 28.788 1.00 43.62 365 GLY A CA 1
ATOM 2837 C C . GLY A 1 365 ? -29.493 79.106 30.306 1.00 43.62 365 GLY A C 1
ATOM 2838 O O . GLY A 1 365 ? -30.225 79.969 30.831 1.00 43.62 365 GLY A O 1
#

pLDDT: mean 83.92, std 16.17, range [33.72, 98.81]

InterPro domains:
  IPR015943 WD40/YVTN repeat-like-containing domain superfamily [G3DSA:2.130.10.10] (8-254)

Organism: NCBI:txid408172

Foldseek 3Di:
DWDFPDPPDPVGDIDDDDDDDCVVPAPAWAEWDAALQQQKIWIQHQRQQKIWIFGHPHHVDCPPTDNPPRTPDIGHDDHAWAYWDAANQQQKIWTQHLQQQKIWIWGAPDRVDNNRTDHTDIDHNPVADNGWHEWDAANQQQKIWTQHFVQRWIWIWGALHHSDRVRTDTDGIARPDDDPDDWGWHYKDAPPQQQKIWTATPRVGDIDIDGDPERVQRPHHDDLVSDPVSVVVVVVVVVVVVVVCCVPPVVVVVVVVVCVCPVVPNDPCVVVDQDADPDPLCRVVSVVVVCVVVVNDDPVVVVVVVVSVVVVVVVVVVVVVVVVVVVVVVVVVVVVVVVVVVVVVVVPPDDDDDDDDDDDDDDDD

Secondary structure (DSSP, 8-state):
-EEESSTT-TTS-EEE------TTT-SSEEEEEE-TTSSEEEEEETTTTEEEEEE-SSTT--TT--TTTSEEEEEE--SSEEEEEE-TTSSEEEEEETTTTEEEEEEESSTT-GGGEEEEEEEE-TTS-SSEEEEEE-TTSSEEEEEESSS-EEEEEEESSTT-GGGEEEEEEEE---TT----EEEEEE-TTSSEEEEEETTTTEEEEEE-SSTT-SSS---TTTSHHHHHHHHHHHHHHHHHHHHHHHHHHHHHHHHHHHTT---GGGG------SSTTTTTHHHHHHHHHTT---TTHHHHHHHHHHHHHHHHHHHHHHHHHHHHHHHHHHHHHHHHHHHHHTTTT----------------

Radius of gyration: 47.99 Å; Cα contacts (8 Å, |Δi|>4): 587; chains: 1; bounding box: 110×110×84 Å

Solvent-accessible surface area (backbone atoms only — not comparable to full-atom values): 20888 Å² total; per-residue (Å²): 86,71,48,54,76,38,84,95,38,87,89,39,61,71,40,84,74,53,80,85,75,48,67,95,76,27,85,37,66,60,33,70,43,63,44,91,76,28,38,34,44,35,40,36,19,32,73,66,14,24,37,40,31,31,56,36,95,43,59,77,43,72,75,88,64,41,76,71,80,34,50,77,47,77,31,80,72,52,77,43,49,25,25,59,50,63,50,91,78,22,41,34,39,36,38,34,25,32,84,80,32,29,40,36,36,23,48,25,84,41,61,69,37,76,80,46,45,52,78,68,52,69,28,78,45,74,88,40,59,76,43,47,33,21,58,47,62,38,97,71,26,37,33,40,36,39,30,13,38,77,71,33,26,44,25,35,25,43,19,86,42,54,76,37,59,84,46,51,42,85,74,49,62,30,80,68,76,62,92,89,64,72,81,31,41,45,38,57,49,60,45,98,77,24,44,33,41,35,38,32,30,72,68,74,68,53,69,54,80,40,80,42,96,36,56,62,25,76,71,57,64,74,60,61,82,77,41,67,68,52,39,50,50,54,48,52,52,50,53,49,51,52,50,51,50,48,69,60,44,49,63,49,52,54,48,51,56,49,44,71,46,47,76,79,71,58,68,87,66,84,78,71,77,77,61,78,48,95,48,78,89,52,36,63,50,43,61,50,52,60,36,58,76,68,71,67,68,49,82,65,60,58,49,51,54,51,52,52,53,51,53,50,54,52,53,54,53,54,48,54,52,50,52,57,51,48,53,54,50,52,53,54,48,52,54,54,48,57,54,50,49,59,58,46,66,75,53,67,87,69,88,90,88,89,91,87,89,94,89,91,88,88,87,91,133

Sequence (365 aa):
EYSLSVGFDLSSTVTALRLLDVSDQDNAPQDVAFNSDGTVIFVLGKQNASIYSWSLSTAYDLSGVHKTNDLIATTAIGANPRALKFNPDGTKMFILKGTSRLVEEYALSTAYDPATKSSSTNYSVSDSGAWLQGMGFSSNGTKMFIVSNDDDDIHEYNLSTGFDVSTASYVGNYEVNTPGASMDISAMAFNSDGSKMFHGDFQQNDIEEYTLSCYYGVVSCMDPTSDKDDVASVEAQTESAKKLIQHTTYPILNRMEWLRRNTDNGNLTNQNIKFQFSNEILSSLSNLIPAYLNKEATTSELKELETIRDQRKKLISENAELEAQNEKLKLLAKQKLLAKQKEQENKANNWSFWSEGTVSFGRIG

Mean predicted aligned error: 15.18 Å